Protein AF-A0ABD2ZLP5-F1 (afdb_monomer_lite)

Structure (mmCIF, N/CA/C/O backbone):
data_AF-A0ABD2ZLP5-F1
#
_entry.id   AF-A0ABD2ZLP5-F1
#
loop_
_atom_site.group_PDB
_atom_site.id
_atom_site.type_symbol
_atom_site.label_atom_id
_atom_site.label_alt_id
_atom_site.label_comp_id
_atom_site.label_asym_id
_atom_site.label_entity_id
_atom_site.label_seq_id
_atom_site.pdbx_PDB_ins_code
_atom_site.Cartn_x
_atom_site.Cartn_y
_atom_site.Cartn_z
_atom_site.occupancy
_atom_site.B_iso_or_equiv
_atom_site.auth_seq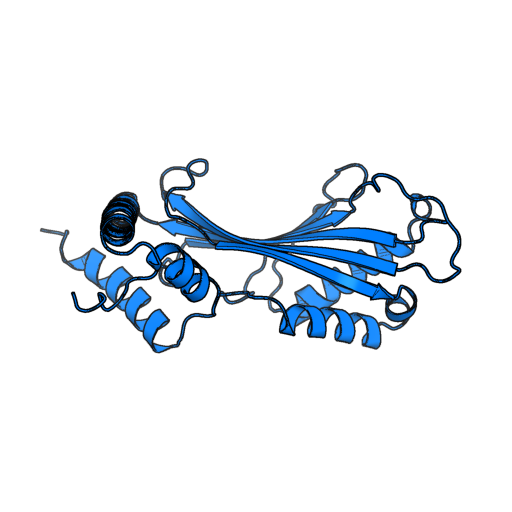_id
_atom_site.auth_comp_id
_atom_site.auth_asym_id
_atom_site.auth_atom_id
_atom_site.pdbx_PDB_model_num
ATOM 1 N N . MET A 1 1 ? -14.269 -16.118 26.433 1.00 38.88 1 MET A N 1
ATOM 2 C CA . MET A 1 1 ? -15.258 -15.155 25.906 1.00 38.88 1 MET A CA 1
ATOM 3 C C . MET A 1 1 ? -15.498 -15.498 24.446 1.00 38.88 1 MET A C 1
ATOM 5 O O . MET A 1 1 ? -14.556 -15.940 23.803 1.00 38.88 1 MET A O 1
ATOM 9 N N . GLU A 1 2 ? -16.726 -15.395 23.936 1.00 40.00 2 GLU A N 1
ATOM 10 C CA . GLU A 1 2 ? -16.943 -15.449 22.482 1.00 40.00 2 GLU A CA 1
ATOM 11 C C . GLU A 1 2 ? -16.385 -14.157 21.875 1.00 40.00 2 GLU A C 1
ATOM 13 O O . GLU A 1 2 ? -16.634 -13.081 22.421 1.00 40.00 2 GLU A O 1
ATOM 18 N N . LYS A 1 3 ? -15.599 -14.266 20.796 1.00 48.22 3 LYS A N 1
ATOM 19 C CA . LYS A 1 3 ? -15.053 -13.096 20.096 1.00 48.22 3 LYS A CA 1
ATOM 20 C C . LYS A 1 3 ? -16.217 -12.194 19.672 1.00 48.22 3 LYS A C 1
ATOM 22 O O . LYS A 1 3 ? -17.172 -12.718 19.089 1.00 48.22 3 LYS A O 1
ATOM 27 N N . PRO A 1 4 ? -16.176 -10.879 19.953 1.00 51.31 4 PRO A N 1
ATOM 28 C CA . PRO A 1 4 ? -17.223 -9.979 19.496 1.00 51.31 4 PRO A CA 1
ATOM 29 C C . PRO A 1 4 ? -17.364 -10.078 17.972 1.00 51.31 4 PRO A C 1
ATOM 31 O O . PRO A 1 4 ? -16.378 -10.294 17.264 1.00 51.31 4 PRO A O 1
ATOM 34 N N . GLU A 1 5 ? -18.592 -9.912 17.463 1.00 53.19 5 GLU A N 1
ATOM 35 C CA . GLU A 1 5 ? -18.901 -10.037 16.025 1.00 53.19 5 GLU A CA 1
ATOM 36 C C . GLU A 1 5 ? -18.006 -9.145 15.146 1.00 53.19 5 GLU A C 1
ATOM 38 O O . GLU A 1 5 ? -17.795 -9.446 13.972 1.00 53.19 5 GLU A O 1
ATOM 43 N N . ILE A 1 6 ? -17.445 -8.071 15.715 1.00 61.34 6 ILE A N 1
ATOM 44 C CA . ILE A 1 6 ? -16.431 -7.224 15.089 1.00 61.34 6 ILE A CA 1
ATOM 45 C C . ILE A 1 6 ? -15.314 -6.982 16.107 1.00 61.34 6 ILE A C 1
ATOM 47 O O . ILE A 1 6 ? -15.425 -6.130 16.982 1.00 61.34 6 ILE A O 1
ATOM 51 N N . TRP A 1 7 ? -14.233 -7.745 15.976 1.00 73.88 7 TRP A N 1
ATOM 52 C CA . TRP A 1 7 ? -13.000 -7.616 16.765 1.00 73.88 7 TRP A CA 1
ATOM 53 C C . TRP A 1 7 ? -11.868 -6.941 15.968 1.00 73.88 7 TRP A C 1
ATOM 55 O O . TRP A 1 7 ? -10.740 -6.816 16.430 1.00 73.88 7 TRP A O 1
ATOM 65 N N . LEU A 1 8 ? -12.162 -6.494 14.743 1.00 83.06 8 LEU A N 1
ATOM 66 C CA . LEU A 1 8 ? -11.203 -5.828 13.872 1.00 83.06 8 LEU A CA 1
ATOM 67 C C . LEU A 1 8 ? -11.587 -4.362 13.659 1.00 83.06 8 LEU A C 1
ATOM 69 O O . LEU A 1 8 ? -12.768 -4.074 13.449 1.00 83.06 8 LEU A O 1
ATOM 73 N N . PRO A 1 9 ? -10.606 -3.441 13.653 1.00 84.00 9 PRO A N 1
ATOM 74 C CA . PRO A 1 9 ? -10.878 -2.022 13.498 1.00 84.00 9 PRO A CA 1
ATOM 75 C C . PRO A 1 9 ? -11.546 -1.724 12.151 1.00 84.00 9 PRO A C 1
ATOM 77 O O . PRO A 1 9 ? -11.282 -2.422 11.156 1.00 84.00 9 PRO A O 1
ATOM 80 N N . PRO A 1 10 ? -12.393 -0.680 12.108 1.00 80.75 10 PRO A N 1
ATOM 81 C CA . PRO A 1 10 ? -13.213 -0.368 10.950 1.00 80.75 10 PRO A CA 1
ATOM 82 C C . PRO A 1 10 ? -12.337 0.069 9.778 1.00 80.75 10 PRO A C 1
ATOM 84 O O . PRO A 1 10 ? -11.780 1.164 9.776 1.00 80.75 10 PRO A O 1
ATOM 87 N N . LEU A 1 11 ? -12.225 -0.776 8.753 1.00 84.31 11 LEU A N 1
ATOM 88 C CA . LEU A 1 11 ? -11.360 -0.501 7.606 1.00 84.31 11 LEU A CA 1
ATOM 89 C C . LEU A 1 11 ? -12.116 0.161 6.449 1.00 84.31 11 LEU A C 1
ATOM 91 O O . LEU A 1 11 ? -11.537 0.958 5.707 1.00 84.31 11 LEU A O 1
ATOM 95 N N . ASN A 1 12 ? -13.388 -0.190 6.246 1.00 75.25 12 ASN A N 1
ATOM 96 C CA . ASN A 1 12 ? -14.168 0.168 5.055 1.00 75.25 12 ASN A CA 1
ATOM 97 C C . ASN A 1 12 ? -15.518 0.831 5.364 1.00 75.25 12 ASN A C 1
ATOM 99 O O . ASN A 1 12 ? -16.226 1.220 4.433 1.00 75.25 12 ASN A O 1
ATOM 103 N N . SER A 1 13 ? -15.905 0.949 6.634 1.00 67.75 13 SER A N 1
ATOM 104 C CA . SER A 1 13 ? -17.194 1.527 7.033 1.00 67.75 13 SER A CA 1
ATOM 105 C C . SER A 1 13 ? -17.235 3.045 7.108 1.00 67.75 13 SER A C 1
ATOM 107 O O . SER A 1 13 ? -18.318 3.615 6.961 1.00 67.75 13 SER A O 1
ATOM 109 N N . HIS A 1 14 ? -16.100 3.708 7.320 1.00 68.31 14 HIS A N 1
ATOM 110 C CA . HIS A 1 14 ? -16.055 5.167 7.348 1.00 68.31 14 HIS A CA 1
ATOM 111 C C . HIS A 1 14 ? -15.996 5.722 5.925 1.00 68.31 14 HIS A C 1
ATOM 113 O O . HIS A 1 14 ? -15.223 5.258 5.088 1.00 68.31 14 HIS A O 1
ATOM 119 N N . GLY A 1 15 ? -16.837 6.721 5.643 1.00 62.56 15 GLY A N 1
ATOM 120 C CA . GLY A 1 15 ? -16.886 7.381 4.335 1.00 62.56 15 GLY A CA 1
ATOM 121 C C . GLY A 1 15 ? -15.697 8.305 4.064 1.00 62.56 15 GLY A C 1
ATOM 122 O O . GLY A 1 15 ? -15.475 8.669 2.913 1.00 62.56 15 GLY A O 1
ATOM 123 N N . ASP A 1 16 ? -14.942 8.666 5.104 1.00 72.44 16 ASP A N 1
ATOM 124 C CA . ASP A 1 16 ? -13.760 9.518 5.008 1.00 72.44 16 ASP A CA 1
ATOM 125 C C . ASP A 1 16 ? -12.489 8.673 5.165 1.00 72.44 16 ASP A C 1
ATOM 127 O O . ASP A 1 16 ? -11.975 8.426 6.260 1.00 72.44 16 ASP A O 1
ATOM 131 N N . TYR A 1 17 ? -12.019 8.160 4.031 1.00 80.81 17 TYR A N 1
ATOM 132 C CA . TYR A 1 17 ? -10.731 7.497 3.918 1.00 80.81 17 TYR A CA 1
ATOM 133 C C . TYR A 1 17 ? -9.987 8.017 2.692 1.00 80.81 17 TYR A C 1
ATOM 135 O O . TYR A 1 17 ? -10.582 8.473 1.715 1.00 80.81 17 TYR A O 1
ATOM 143 N N . SER A 1 18 ? -8.663 7.898 2.715 1.00 83.75 18 SER A N 1
ATOM 144 C CA . SER A 1 18 ? -7.839 8.140 1.533 1.00 83.75 18 SER A CA 1
ATOM 145 C C . SER A 1 18 ? -6.867 6.993 1.321 1.00 83.75 18 SER A C 1
ATOM 147 O O . SER A 1 18 ? -6.287 6.473 2.273 1.00 83.75 18 SER A O 1
ATOM 149 N N . VAL A 1 19 ? -6.704 6.588 0.063 1.00 88.44 19 VAL A N 1
ATOM 150 C CA . VAL A 1 19 ? -5.659 5.653 -0.353 1.00 88.44 19 VAL A CA 1
ATOM 151 C C . VAL A 1 19 ? -4.611 6.451 -1.106 1.00 88.44 19 VAL A C 1
ATOM 153 O O . VAL A 1 19 ? -4.926 7.139 -2.081 1.00 88.44 19 VAL A O 1
ATOM 156 N N . SER A 1 20 ? -3.362 6.377 -0.663 1.00 90.56 20 SER A N 1
ATOM 157 C CA . SER A 1 20 ? -2.249 7.061 -1.306 1.00 90.56 20 SER A CA 1
ATOM 158 C C . SER A 1 20 ? -1.134 6.088 -1.643 1.00 90.56 20 SER A C 1
ATOM 160 O O . SER A 1 20 ? -0.850 5.163 -0.886 1.00 90.56 20 SER A O 1
ATOM 162 N N . VAL A 1 21 ? -0.506 6.299 -2.797 1.00 91.81 21 VAL A N 1
ATOM 163 C CA . VAL A 1 21 ? 0.708 5.583 -3.172 1.00 91.81 21 VAL A CA 1
ATOM 164 C C . VAL A 1 21 ? 1.810 6.590 -3.440 1.00 91.81 21 VAL A C 1
ATOM 166 O O . VAL A 1 21 ? 1.662 7.484 -4.276 1.00 91.81 21 VAL A O 1
ATOM 169 N N . VAL A 1 22 ? 2.916 6.439 -2.720 1.00 91.44 22 VAL A N 1
ATOM 170 C CA . VAL A 1 22 ? 4.119 7.252 -2.877 1.00 91.44 22 VAL A CA 1
ATOM 171 C C . VAL A 1 22 ? 5.230 6.368 -3.415 1.00 91.44 22 VAL A C 1
ATOM 173 O O . VAL A 1 22 ? 5.688 5.464 -2.723 1.00 91.44 22 VAL A O 1
ATOM 176 N N . ALA A 1 23 ? 5.684 6.655 -4.629 1.00 91.69 23 ALA A N 1
ATOM 177 C CA . ALA A 1 23 ? 6.857 6.026 -5.213 1.00 91.69 23 ALA A CA 1
ATOM 178 C C . ALA A 1 23 ? 8.062 6.956 -5.099 1.00 91.69 23 ALA A C 1
ATOM 180 O O . ALA A 1 23 ? 7.971 8.134 -5.447 1.00 91.69 23 ALA A O 1
ATOM 181 N N . SER A 1 24 ? 9.178 6.449 -4.590 1.00 89.62 24 SER A N 1
ATOM 1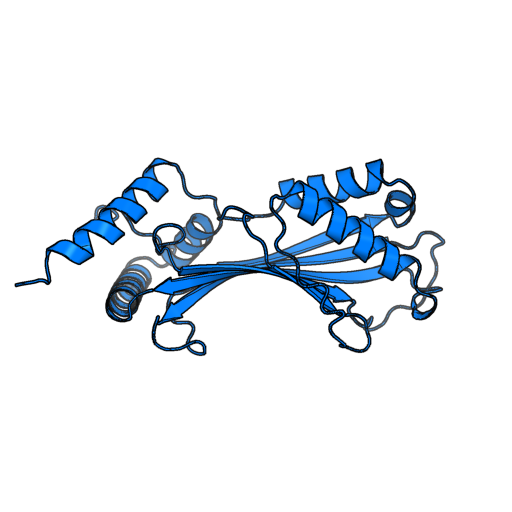82 C CA . SER A 1 24 ? 10.399 7.232 -4.391 1.00 89.62 24 SER A CA 1
ATOM 183 C C . SER A 1 24 ? 11.613 6.440 -4.843 1.00 89.62 24 SER A C 1
ATOM 185 O O . SER A 1 24 ? 11.720 5.253 -4.538 1.00 89.62 24 SER A O 1
ATOM 187 N N . GLN A 1 25 ? 12.545 7.090 -5.532 1.00 85.00 25 GLN A N 1
ATOM 188 C CA . GLN A 1 25 ? 13.870 6.511 -5.708 1.00 85.00 25 GLN A CA 1
ATOM 189 C C . GLN A 1 25 ? 14.669 6.661 -4.406 1.00 85.00 25 GLN A C 1
ATOM 191 O O . GLN A 1 25 ? 14.668 7.734 -3.801 1.00 85.00 25 GLN A O 1
ATOM 196 N N . LEU A 1 26 ? 15.350 5.601 -3.967 1.00 76.88 26 LEU A N 1
ATOM 197 C CA . LEU A 1 26 ? 16.262 5.674 -2.826 1.00 76.88 26 LEU A CA 1
ATOM 198 C C . LEU A 1 26 ? 17.688 5.951 -3.317 1.00 76.88 26 LEU A C 1
ATOM 200 O O . LEU A 1 26 ? 18.110 5.440 -4.353 1.00 76.88 26 LEU A O 1
ATOM 204 N N . LYS A 1 27 ? 18.449 6.755 -2.565 1.00 69.81 27 LYS A N 1
ATOM 205 C CA . LYS A 1 27 ? 19.898 6.863 -2.780 1.00 69.81 27 LYS A CA 1
ATOM 206 C C . LYS A 1 27 ? 20.528 5.551 -2.333 1.00 69.81 27 LYS A C 1
ATOM 208 O O . LYS A 1 27 ? 20.328 5.151 -1.188 1.00 69.81 27 LYS A O 1
ATOM 213 N N . GLU A 1 28 ? 21.271 4.890 -3.218 1.00 64.62 28 GLU A N 1
ATOM 214 C CA . GLU A 1 28 ? 22.024 3.694 -2.845 1.00 64.62 28 GLU A CA 1
ATOM 215 C C . GLU A 1 28 ? 22.925 3.996 -1.640 1.00 64.62 28 GLU A C 1
ATOM 217 O O . GLU A 1 28 ? 23.760 4.906 -1.669 1.00 64.62 28 GLU A O 1
ATOM 222 N N . SER A 1 29 ? 22.802 3.177 -0.596 1.00 51.59 29 SER A N 1
ATOM 223 C CA . SER A 1 29 ? 23.857 3.014 0.386 1.00 51.59 29 SER A CA 1
ATOM 224 C C . SER A 1 29 ? 24.689 1.775 0.028 1.00 51.59 29 SER A C 1
ATOM 226 O O . SER A 1 29 ? 24.419 0.679 0.503 1.00 51.59 29 SER A O 1
ATOM 228 N N . TRP A 1 30 ? 25.722 1.994 -0.789 1.00 46.19 30 TRP A N 1
ATOM 229 C CA . TRP A 1 30 ? 26.984 1.243 -0.800 1.00 46.19 30 TRP A CA 1
ATOM 230 C C . TRP A 1 30 ? 26.938 -0.131 -1.497 1.00 46.19 30 TRP A C 1
ATOM 232 O O . TRP A 1 30 ? 26.803 -1.165 -0.849 1.00 46.19 30 TRP A O 1
ATOM 242 N N . TYR A 1 31 ? 27.198 -0.164 -2.810 1.00 42.31 31 TYR A N 1
ATOM 243 C CA . TYR A 1 31 ? 27.753 -1.350 -3.477 1.00 42.31 31 TYR A CA 1
ATOM 244 C C . TYR A 1 31 ? 28.498 -0.983 -4.775 1.00 42.31 31 TYR A C 1
ATOM 246 O O . TYR A 1 31 ? 28.092 -0.071 -5.484 1.00 42.31 31 TYR A O 1
ATOM 254 N N . ASN A 1 32 ? 29.606 -1.672 -5.079 1.00 47.75 32 ASN A N 1
ATOM 255 C CA . ASN A 1 32 ? 30.477 -1.431 -6.247 1.00 47.75 32 ASN A CA 1
ATOM 256 C C . ASN A 1 32 ? 30.553 -2.716 -7.117 1.00 47.75 32 ASN A C 1
ATOM 258 O O . ASN A 1 32 ? 30.367 -3.813 -6.584 1.00 47.75 32 ASN A O 1
ATOM 262 N N . PRO A 1 33 ? 30.787 -2.628 -8.441 1.00 48.50 33 PRO A N 1
ATOM 263 C CA . PRO A 1 33 ? 30.157 -3.506 -9.422 1.00 48.50 33 PRO A CA 1
ATOM 264 C C . PRO A 1 33 ? 30.976 -4.733 -9.826 1.00 48.50 33 PRO A C 1
ATOM 266 O O . PRO A 1 33 ? 32.203 -4.704 -9.860 1.00 48.50 33 PRO A O 1
ATOM 269 N N . SER A 1 34 ? 30.269 -5.788 -10.244 1.00 42.06 34 SER A N 1
ATOM 270 C CA . SER A 1 34 ? 30.714 -6.703 -11.308 1.00 42.06 34 SER A CA 1
ATOM 271 C C . SER A 1 34 ? 29.589 -7.661 -11.732 1.00 42.06 34 SER A C 1
ATOM 273 O O . SER A 1 34 ? 29.668 -8.840 -11.435 1.00 42.06 34 SER A O 1
ATOM 275 N N . ILE A 1 35 ? 28.539 -7.184 -12.417 1.00 48.00 35 ILE A N 1
ATOM 276 C CA . ILE A 1 35 ? 27.603 -8.019 -13.207 1.00 48.00 35 ILE A CA 1
ATOM 277 C C . ILE A 1 35 ? 26.969 -7.133 -14.301 1.00 48.00 35 ILE A C 1
ATOM 279 O O . ILE A 1 35 ? 26.651 -5.979 -14.046 1.00 48.00 35 ILE A O 1
ATOM 283 N N . CYS A 1 36 ? 26.811 -7.668 -15.518 1.00 51.88 36 CYS A N 1
ATOM 284 C CA . CYS A 1 36 ? 26.275 -6.974 -16.702 1.00 51.88 36 CYS A CA 1
ATOM 285 C C . CYS A 1 36 ? 24.751 -6.750 -16.705 1.00 51.88 36 CYS A C 1
ATOM 287 O O . CYS A 1 36 ? 24.256 -6.098 -17.620 1.00 51.88 36 CYS A O 1
ATOM 289 N N . ASP A 1 37 ? 24.021 -7.246 -15.707 1.00 65.75 37 ASP A N 1
ATOM 290 C CA . ASP A 1 37 ? 22.562 -7.176 -15.664 1.00 65.75 37 ASP A CA 1
ATOM 291 C C . ASP A 1 37 ? 22.101 -6.349 -14.460 1.00 65.75 37 ASP A C 1
ATOM 293 O O . ASP A 1 37 ? 22.062 -6.838 -13.327 1.00 65.75 37 ASP A O 1
ATOM 297 N N . SER A 1 38 ? 21.747 -5.083 -14.699 1.00 77.00 38 SER A N 1
ATOM 298 C CA . SER A 1 38 ? 21.134 -4.240 -13.672 1.00 77.00 38 SER A CA 1
ATOM 299 C C . SER A 1 38 ? 19.802 -4.851 -13.215 1.00 77.00 38 SER A C 1
ATOM 301 O O . SER A 1 38 ? 19.052 -5.427 -14.008 1.00 77.00 38 SER A O 1
ATOM 303 N N . LYS A 1 39 ? 19.468 -4.706 -11.937 1.00 89.31 39 LYS A N 1
ATOM 304 C CA . LYS A 1 39 ? 18.201 -5.135 -11.336 1.00 89.31 39 LYS A CA 1
ATOM 305 C C . LYS A 1 39 ? 17.503 -3.950 -10.692 1.00 89.31 39 LYS A C 1
ATOM 307 O O . LYS A 1 39 ? 18.147 -2.979 -10.312 1.00 89.31 39 LYS A O 1
ATOM 312 N N . ILE A 1 40 ? 16.189 -4.035 -10.545 1.00 90.00 40 ILE A N 1
ATOM 313 C CA . ILE A 1 40 ? 15.395 -3.091 -9.760 1.00 90.00 40 ILE A CA 1
ATOM 314 C C . ILE A 1 40 ? 14.981 -3.791 -8.474 1.00 90.00 40 ILE A C 1
ATOM 316 O O . ILE A 1 40 ? 14.310 -4.824 -8.526 1.00 90.00 40 ILE A O 1
ATOM 320 N N . LEU A 1 41 ? 15.378 -3.232 -7.334 1.00 92.44 41 LEU A N 1
ATOM 321 C CA . LEU A 1 41 ? 14.882 -3.641 -6.025 1.00 92.44 41 LEU A CA 1
ATOM 322 C C . LEU A 1 41 ? 13.691 -2.749 -5.679 1.00 92.44 41 LEU A C 1
ATOM 324 O O . LEU A 1 41 ? 13.852 -1.547 -5.510 1.00 92.44 41 LEU A O 1
ATOM 328 N N . ILE A 1 42 ? 12.503 -3.332 -5.581 1.00 94.06 42 ILE A N 1
ATOM 329 C CA . ILE A 1 42 ? 11.287 -2.637 -5.170 1.00 94.06 42 ILE A CA 1
ATOM 330 C C . ILE A 1 42 ? 10.982 -3.017 -3.726 1.00 94.06 42 ILE A C 1
ATOM 332 O O . ILE A 1 42 ? 10.573 -4.144 -3.450 1.00 94.06 42 ILE A O 1
ATOM 336 N N . GLU A 1 43 ? 11.168 -2.074 -2.817 1.00 94.12 43 GLU A N 1
ATOM 337 C CA . GLU A 1 43 ? 10.735 -2.159 -1.427 1.00 94.12 43 GLU A CA 1
ATOM 338 C C . GLU A 1 43 ? 9.321 -1.591 -1.329 1.00 94.12 43 GLU A C 1
ATOM 340 O O . GLU A 1 43 ? 9.069 -0.455 -1.720 1.00 94.12 43 GLU A O 1
ATOM 345 N N . VAL A 1 44 ? 8.376 -2.392 -0.853 1.00 95.31 44 VAL A N 1
ATOM 346 C CA . VAL A 1 44 ? 6.967 -2.031 -0.726 1.00 95.31 44 VAL A CA 1
ATOM 347 C C . VAL A 1 44 ? 6.588 -2.039 0.744 1.00 95.31 44 VAL A C 1
ATOM 349 O O . VAL A 1 44 ? 6.683 -3.080 1.389 1.00 95.31 44 VAL A O 1
ATOM 352 N N . ASN A 1 45 ? 6.090 -0.912 1.239 1.00 95.25 45 ASN A N 1
ATOM 353 C CA . ASN A 1 45 ? 5.417 -0.821 2.528 1.00 95.25 45 ASN A CA 1
ATOM 354 C C . ASN A 1 45 ? 3.909 -0.699 2.292 1.00 95.25 45 ASN A C 1
ATOM 356 O O . ASN A 1 45 ? 3.464 0.244 1.634 1.00 95.25 45 ASN A O 1
ATOM 360 N N . VAL A 1 46 ? 3.124 -1.631 2.829 1.00 94.75 46 VAL A N 1
ATOM 361 C CA . VAL A 1 46 ? 1.661 -1.516 2.883 1.00 94.75 46 VAL A CA 1
ATOM 362 C C . VAL A 1 46 ? 1.261 -1.139 4.298 1.00 94.75 46 VAL A C 1
ATOM 364 O O . VAL A 1 46 ? 1.590 -1.859 5.241 1.00 94.75 46 VAL A O 1
ATOM 367 N N . SER A 1 47 ? 0.536 -0.033 4.452 1.00 93.19 47 SER A N 1
ATOM 368 C CA . SER A 1 47 ? 0.108 0.444 5.764 1.00 93.19 47 SER A CA 1
ATOM 369 C C . SER A 1 47 ? -1.351 0.878 5.829 1.00 93.19 47 SER A C 1
ATOM 371 O O . SER A 1 47 ? -1.939 1.377 4.867 1.00 93.19 47 SER A O 1
ATOM 373 N N . VAL A 1 48 ? -1.939 0.688 7.007 1.00 92.25 48 VAL A N 1
ATOM 374 C CA . VAL A 1 48 ? -3.247 1.224 7.386 1.00 92.25 48 VAL A CA 1
ATOM 375 C C . VAL A 1 48 ? -3.052 2.017 8.663 1.00 92.25 48 VAL A C 1
ATOM 377 O O . VAL A 1 48 ? -2.579 1.462 9.650 1.00 92.25 48 VAL A O 1
ATOM 380 N N . ALA A 1 49 ? -3.431 3.290 8.650 1.00 90.31 49 ALA A N 1
ATOM 381 C CA . ALA A 1 49 ? -3.357 4.162 9.814 1.00 90.31 49 ALA A CA 1
ATOM 382 C C . ALA A 1 49 ? -4.735 4.746 10.143 1.00 90.31 49 ALA A C 1
ATOM 384 O O . ALA A 1 49 ? -5.486 5.143 9.247 1.00 90.31 49 ALA A O 1
ATOM 385 N N . TYR A 1 50 ? -5.038 4.813 11.439 1.00 88.81 50 TYR A N 1
ATOM 386 C CA . TYR A 1 50 ? -6.300 5.317 11.970 1.00 88.81 50 TYR A CA 1
ATOM 387 C C . TYR A 1 50 ? -6.078 6.639 12.695 1.00 88.81 50 TYR A C 1
ATOM 389 O O . TYR A 1 50 ? -5.279 6.715 13.635 1.00 88.81 50 TYR A O 1
ATOM 397 N N . TYR A 1 51 ? -6.814 7.658 12.267 1.00 87.25 51 TYR A N 1
ATOM 398 C CA . TYR A 1 51 ? -6.728 9.016 12.792 1.00 87.25 51 TYR A CA 1
ATOM 399 C C . TYR A 1 51 ? -8.069 9.470 13.351 1.00 87.25 51 TYR A C 1
ATOM 401 O O . TYR A 1 51 ? -9.131 9.088 12.854 1.00 87.25 51 TYR A O 1
ATOM 409 N N . SER A 1 52 ? -8.008 10.353 14.345 1.00 85.50 52 SER A N 1
ATOM 410 C CA . SER A 1 52 ? -9.186 11.086 14.801 1.00 85.50 52 SER A CA 1
ATOM 411 C C . SER A 1 52 ? -9.733 11.966 13.673 1.00 85.50 52 SER A C 1
ATOM 413 O O . SER A 1 52 ? -8.982 12.584 12.915 1.00 85.50 52 SER A O 1
ATOM 415 N N . GLU A 1 53 ? -11.053 12.101 13.589 1.00 83.62 53 GLU A N 1
ATOM 416 C CA . GLU A 1 53 ? -11.698 13.124 12.749 1.00 83.62 53 GLU A CA 1
ATOM 417 C C . GLU A 1 53 ? -11.276 14.559 13.124 1.00 83.62 53 GLU A C 1
ATOM 419 O O . GLU A 1 53 ? -11.424 15.478 12.322 1.00 83.62 53 GLU A O 1
ATOM 424 N N . LYS A 1 54 ? -10.743 14.770 14.337 1.00 82.31 54 LYS A N 1
ATOM 425 C CA . LYS A 1 54 ? -10.321 16.087 14.839 1.00 82.31 54 LYS A CA 1
ATOM 426 C C . LYS A 1 54 ? -8.816 16.360 14.726 1.00 82.31 54 LYS A C 1
ATOM 428 O O . LYS A 1 54 ? -8.413 17.494 14.977 1.00 82.31 54 LYS A O 1
ATOM 433 N N . SER A 1 55 ? -7.990 15.358 14.405 1.00 78.19 55 SER A N 1
ATOM 434 C CA . SER A 1 55 ? -6.520 15.475 14.398 1.00 78.19 55 SER A CA 1
ATOM 435 C C . SER A 1 55 ? -5.875 14.579 13.339 1.00 78.19 55 SER A C 1
ATOM 437 O O . SER A 1 55 ? -6.213 13.405 13.219 1.00 78.19 55 SER A O 1
ATOM 439 N N . ASP A 1 56 ? -4.909 15.133 12.602 1.00 68.81 56 ASP A N 1
ATOM 440 C CA . ASP A 1 56 ? -4.165 14.468 11.516 1.00 68.81 56 ASP A CA 1
ATOM 441 C C . ASP A 1 56 ? -2.826 13.883 11.983 1.00 68.81 56 ASP A C 1
ATOM 443 O O . ASP A 1 56 ? -2.131 13.219 11.215 1.00 68.81 56 ASP A O 1
ATOM 447 N N . THR A 1 57 ? -2.421 14.174 13.218 1.00 72.25 57 THR A N 1
ATOM 448 C CA . THR A 1 57 ? -1.079 13.853 13.719 1.00 72.25 57 THR A CA 1
ATOM 449 C C . THR A 1 57 ? -1.063 12.654 14.650 1.00 72.25 57 THR A C 1
ATOM 451 O O . THR A 1 57 ? -0.031 11.999 14.775 1.00 72.25 57 THR A O 1
ATOM 454 N N . ASP A 1 58 ? -2.200 12.337 15.263 1.00 69.81 58 ASP A N 1
ATOM 455 C CA . ASP A 1 58 ? -2.278 11.305 16.288 1.00 69.81 58 ASP A CA 1
ATOM 456 C C . ASP A 1 58 ? -2.794 10.010 15.657 1.00 69.81 58 ASP A C 1
ATOM 458 O O . ASP A 1 58 ? -3.990 9.855 15.397 1.00 69.81 58 ASP A O 1
ATOM 462 N N . ILE A 1 59 ? -1.871 9.083 15.378 1.00 72.12 59 ILE A N 1
ATOM 463 C CA . ILE A 1 59 ? -2.221 7.686 15.098 1.00 72.12 59 ILE A CA 1
ATOM 464 C C . ILE A 1 59 ? -2.720 7.096 16.411 1.00 72.12 59 ILE A C 1
ATOM 466 O O . ILE A 1 59 ? -2.026 7.183 17.424 1.00 72.12 59 ILE A O 1
ATOM 470 N N . THR A 1 60 ? -3.917 6.517 16.404 1.00 81.38 60 THR A N 1
ATOM 471 C CA . THR A 1 60 ? -4.580 6.153 17.664 1.00 81.38 60 THR A CA 1
ATOM 472 C C . THR A 1 60 ? -4.909 4.677 17.806 1.00 81.38 60 THR A C 1
ATOM 474 O O . THR A 1 60 ? -4.659 4.138 18.876 1.00 81.38 60 THR A O 1
ATOM 477 N N . ILE A 1 61 ? -5.420 4.019 16.764 1.00 84.94 61 ILE A N 1
ATOM 478 C CA . ILE A 1 61 ? -5.647 2.566 16.763 1.00 84.94 61 ILE A CA 1
ATOM 479 C C . ILE A 1 61 ? -4.433 1.884 16.136 1.00 84.94 61 ILE A C 1
ATOM 481 O O . ILE A 1 61 ? -3.876 2.387 15.152 1.00 84.94 61 ILE A O 1
ATOM 485 N N . LYS A 1 62 ? -4.035 0.730 16.683 1.00 85.56 62 LYS A N 1
ATOM 486 C CA . LYS A 1 62 ? -2.953 -0.079 16.119 1.00 85.56 62 LYS A CA 1
ATOM 487 C C . LYS A 1 62 ? -3.256 -0.425 14.658 1.00 85.56 62 LYS A C 1
ATOM 489 O O . LYS A 1 62 ? -4.269 -1.027 14.326 1.00 85.56 62 LYS A O 1
ATOM 494 N N . GLY A 1 63 ? -2.389 0.049 13.773 1.00 86.56 63 GLY A N 1
ATOM 495 C CA . GLY A 1 63 ? -2.536 -0.091 12.332 1.00 86.56 63 GLY A CA 1
ATOM 496 C C . GLY A 1 63 ? -1.844 -1.327 11.767 1.00 86.56 63 GLY A C 1
ATOM 497 O O . GLY A 1 63 ? -1.179 -2.076 12.478 1.00 86.56 63 GLY A O 1
ATOM 498 N N . LEU A 1 64 ? -1.941 -1.484 10.448 1.00 90.31 64 LEU A N 1
ATOM 499 C CA . LEU A 1 64 ? -1.101 -2.416 9.698 1.00 90.31 64 LEU A CA 1
ATOM 500 C C . LEU A 1 64 ? 0.155 -1.683 9.218 1.00 90.31 64 LEU A C 1
ATOM 502 O O . LEU A 1 64 ? 0.051 -0.565 8.715 1.00 90.31 64 LEU A O 1
ATOM 506 N N . SER A 1 65 ? 1.314 -2.333 9.290 1.00 91.31 65 SER A N 1
ATOM 507 C CA . SER A 1 65 ? 2.507 -1.953 8.528 1.00 91.31 65 SER A CA 1
ATOM 508 C C . SER A 1 65 ? 3.269 -3.214 8.147 1.00 91.31 65 SER A C 1
ATOM 510 O O . SER A 1 65 ? 3.754 -3.928 9.022 1.00 91.31 65 SER A O 1
ATOM 512 N N . VAL A 1 66 ? 3.350 -3.507 6.850 1.00 91.19 66 VAL A N 1
ATOM 513 C CA . VAL A 1 66 ? 4.015 -4.707 6.329 1.00 91.19 66 VAL A CA 1
ATOM 514 C C . VAL A 1 66 ? 4.955 -4.327 5.202 1.00 91.19 66 VAL A C 1
ATOM 516 O O . VAL A 1 66 ? 4.533 -3.746 4.202 1.00 91.19 66 VAL A O 1
ATOM 519 N N . ASP A 1 67 ? 6.212 -4.737 5.346 1.00 92.75 67 ASP A N 1
ATOM 520 C CA . ASP A 1 67 ? 7.244 -4.550 4.336 1.00 92.75 67 ASP A CA 1
ATOM 521 C C . ASP A 1 67 ? 7.460 -5.823 3.508 1.00 92.75 67 ASP A C 1
ATOM 523 O O . ASP A 1 67 ? 7.458 -6.960 4.009 1.00 92.75 67 ASP A O 1
ATOM 527 N N . ARG A 1 68 ? 7.644 -5.636 2.203 1.00 94.50 68 ARG A N 1
ATOM 528 C CA . ARG A 1 68 ? 7.984 -6.684 1.238 1.00 94.50 68 ARG A CA 1
ATOM 529 C C . ARG A 1 68 ? 8.971 -6.144 0.220 1.00 94.50 68 ARG A C 1
ATOM 531 O O . ARG A 1 68 ? 8.838 -5.015 -0.228 1.00 94.50 68 ARG A O 1
ATOM 538 N N . SER A 1 69 ? 9.909 -6.980 -0.201 1.00 93.94 69 SER A N 1
ATOM 539 C CA . SER A 1 69 ? 10.899 -6.608 -1.209 1.00 93.94 69 SER A CA 1
ATOM 540 C C . SER A 1 69 ? 10.799 -7.531 -2.413 1.00 93.94 69 SER A C 1
ATOM 542 O O . SER A 1 69 ? 10.648 -8.746 -2.271 1.00 93.94 69 SER A O 1
ATOM 544 N N . PHE A 1 70 ? 10.906 -6.952 -3.603 1.00 94.38 70 PHE A N 1
ATOM 545 C CA . PHE A 1 70 ? 10.844 -7.659 -4.874 1.00 94.38 70 PHE A CA 1
ATOM 546 C C . PHE A 1 70 ? 12.034 -7.271 -5.731 1.00 94.38 70 PHE A C 1
ATOM 548 O O . PHE A 1 70 ? 12.427 -6.109 -5.774 1.00 94.38 70 PHE A O 1
ATOM 555 N N . LEU A 1 71 ? 12.593 -8.246 -6.434 1.00 92.75 71 LEU A N 1
ATOM 556 C CA . LEU A 1 71 ? 13.707 -8.029 -7.340 1.00 92.75 71 LEU A CA 1
ATOM 557 C C . LEU A 1 71 ? 13.241 -8.321 -8.763 1.00 92.75 71 LEU A C 1
ATOM 559 O O . LEU A 1 71 ? 12.727 -9.406 -9.031 1.00 92.75 71 LEU A O 1
ATOM 563 N N . ILE A 1 72 ? 13.409 -7.352 -9.658 1.00 92.00 72 ILE A N 1
ATOM 564 C CA . ILE A 1 72 ? 13.013 -7.454 -11.065 1.00 92.00 72 ILE A CA 1
ATOM 565 C C . ILE A 1 72 ? 14.250 -7.232 -11.929 1.00 92.00 72 ILE A C 1
ATOM 567 O O . ILE A 1 72 ? 14.969 -6.251 -11.742 1.00 92.00 72 ILE A O 1
ATOM 571 N N . ASP A 1 73 ? 14.499 -8.120 -12.889 1.00 90.75 73 ASP A N 1
ATOM 572 C CA . ASP A 1 73 ? 15.594 -7.931 -13.841 1.00 90.75 73 ASP A CA 1
ATOM 573 C C . ASP A 1 73 ? 15.300 -6.726 -14.750 1.00 90.75 73 ASP A C 1
ATOM 575 O O . ASP A 1 73 ? 14.194 -6.576 -15.275 1.00 90.75 73 ASP A O 1
ATOM 579 N N . SER A 1 74 ? 16.278 -5.838 -14.951 1.00 86.06 74 SER A N 1
ATOM 580 C CA . SER A 1 74 ? 16.048 -4.571 -15.667 1.00 86.06 74 SER A CA 1
ATOM 581 C C . SER A 1 74 ? 15.616 -4.749 -17.126 1.00 86.06 74 SER A C 1
ATOM 583 O O . SER A 1 74 ? 14.911 -3.886 -17.656 1.00 86.06 74 SER A O 1
ATOM 585 N N . CYS A 1 75 ? 15.974 -5.869 -17.761 1.00 87.44 75 CYS A N 1
ATOM 586 C CA . CYS A 1 75 ? 15.563 -6.218 -19.123 1.00 87.44 75 CYS A CA 1
ATOM 587 C C . CYS A 1 75 ? 14.045 -6.447 -19.243 1.00 87.44 75 CYS A C 1
ATOM 589 O O . CYS A 1 75 ? 13.446 -6.183 -20.287 1.00 87.44 75 CYS A O 1
ATOM 591 N N . VAL A 1 76 ? 13.373 -6.842 -18.153 1.00 90.25 76 VAL A N 1
ATOM 592 C CA . VAL A 1 76 ? 11.906 -6.971 -18.100 1.00 90.25 76 VAL A CA 1
ATOM 593 C C . VAL A 1 76 ? 11.229 -5.615 -18.341 1.00 90.25 76 VAL A C 1
ATOM 595 O O . VAL A 1 76 ? 10.111 -5.561 -18.862 1.00 90.25 76 VAL A O 1
ATOM 598 N N . LEU A 1 77 ? 11.915 -4.506 -18.031 1.00 88.62 77 LEU A N 1
ATOM 599 C CA . LEU A 1 77 ? 11.417 -3.144 -18.238 1.00 88.62 77 LEU A CA 1
ATOM 600 C C . LEU A 1 77 ? 11.476 -2.660 -19.698 1.00 88.62 77 LEU A C 1
ATOM 602 O O . LEU A 1 77 ? 10.861 -1.640 -20.028 1.00 88.62 77 LEU A O 1
ATOM 606 N N . ASP A 1 78 ? 12.153 -3.380 -20.600 1.00 87.94 78 ASP A N 1
ATOM 607 C CA . ASP A 1 78 ? 12.205 -3.013 -22.023 1.00 87.94 78 ASP A CA 1
ATOM 608 C C . ASP A 1 78 ? 10.874 -3.263 -22.730 1.00 87.94 78 ASP A C 1
ATOM 610 O O . ASP A 1 78 ? 10.439 -2.465 -23.568 1.00 87.94 78 ASP A O 1
ATOM 614 N N . SER A 1 79 ? 10.180 -4.329 -22.334 1.00 91.94 79 SER A N 1
ATOM 615 C CA . SER A 1 79 ? 8.858 -4.674 -22.841 1.00 91.94 79 SER A CA 1
ATOM 616 C C . SER A 1 79 ? 7.763 -4.064 -21.971 1.00 91.94 79 SER A C 1
ATOM 618 O O . SER A 1 79 ? 7.641 -4.327 -20.773 1.00 91.94 79 SER A O 1
ATOM 620 N N . LYS A 1 80 ? 6.873 -3.291 -22.599 1.00 89.81 80 LYS A N 1
ATOM 621 C CA . LYS A 1 80 ? 5.676 -2.748 -21.936 1.00 89.81 80 LYS A CA 1
ATOM 622 C C . LYS A 1 80 ? 4.769 -3.846 -21.371 1.00 89.81 80 LYS A C 1
ATOM 624 O O . LYS A 1 80 ? 4.071 -3.591 -20.397 1.00 89.81 80 LYS A O 1
ATOM 629 N N . GLN A 1 81 ? 4.736 -5.022 -21.995 1.00 92.69 81 GLN A N 1
ATOM 630 C CA . GLN A 1 81 ? 3.909 -6.131 -21.528 1.00 92.69 81 GLN A CA 1
ATOM 631 C C . GLN A 1 81 ? 4.576 -6.842 -20.348 1.00 92.69 81 GLN A C 1
ATOM 633 O O . GLN A 1 81 ? 3.977 -6.931 -19.282 1.00 92.69 81 GLN A O 1
ATOM 638 N N . SER A 1 82 ? 5.843 -7.232 -20.498 1.00 92.50 82 SER A N 1
ATOM 639 C CA . SER A 1 82 ? 6.585 -7.966 -19.465 1.00 92.50 82 SER A CA 1
ATOM 640 C C . SER A 1 82 ? 6.744 -7.146 -18.181 1.00 92.50 82 SER A C 1
ATOM 642 O O . SER A 1 82 ? 6.555 -7.662 -17.085 1.00 92.50 82 SER A O 1
ATOM 644 N N . SER A 1 83 ? 6.985 -5.836 -18.300 1.00 92.50 83 SER A N 1
ATOM 645 C CA . SER A 1 83 ? 7.030 -4.923 -17.148 1.00 92.50 83 SER A CA 1
ATOM 646 C C . SER A 1 83 ? 5.701 -4.791 -16.410 1.00 92.50 83 SER A C 1
ATOM 648 O O . SER A 1 83 ? 5.697 -4.590 -15.198 1.00 92.50 83 SER A O 1
ATOM 650 N N . ARG A 1 84 ? 4.566 -4.886 -17.108 1.00 93.56 84 ARG A N 1
ATOM 651 C CA . ARG A 1 84 ? 3.246 -4.876 -16.464 1.00 93.56 84 ARG A CA 1
ATOM 652 C C . ARG A 1 84 ? 2.969 -6.195 -15.770 1.00 93.56 84 ARG A C 1
ATOM 654 O O . ARG A 1 84 ? 2.467 -6.173 -14.658 1.00 93.56 84 ARG A O 1
ATOM 661 N N . GLU A 1 85 ? 3.302 -7.309 -16.411 1.00 94.31 85 GLU A N 1
ATOM 662 C CA . GLU A 1 85 ? 3.121 -8.650 -15.851 1.00 94.31 85 GLU A CA 1
ATOM 663 C C . GLU A 1 85 ? 3.941 -8.831 -14.573 1.00 94.31 85 GLU A C 1
ATOM 665 O O . GLU A 1 85 ? 3.379 -9.220 -13.557 1.00 94.31 85 GLU A O 1
ATOM 670 N N . ALA A 1 86 ? 5.219 -8.441 -14.576 1.00 94.25 86 ALA A N 1
ATOM 671 C CA . ALA A 1 86 ? 6.075 -8.538 -13.392 1.00 94.25 86 ALA A CA 1
ATOM 672 C C . ALA A 1 86 ? 5.558 -7.692 -12.215 1.00 94.25 86 ALA A C 1
ATOM 674 O O . ALA A 1 86 ? 5.523 -8.153 -11.074 1.00 94.25 86 ALA A O 1
ATOM 675 N N . ILE A 1 87 ? 5.109 -6.460 -12.482 1.00 94.81 87 ILE A N 1
ATOM 676 C CA . ILE A 1 87 ? 4.532 -5.599 -11.443 1.00 94.81 87 ILE A CA 1
ATOM 677 C C . ILE A 1 87 ? 3.160 -6.124 -10.991 1.00 94.81 87 ILE A C 1
ATOM 679 O O . ILE A 1 87 ? 2.871 -6.105 -9.800 1.00 94.81 87 ILE A O 1
ATOM 683 N N . ALA A 1 88 ? 2.318 -6.637 -11.888 1.00 93.69 88 ALA A N 1
ATOM 684 C CA . ALA A 1 88 ? 1.041 -7.245 -11.510 1.00 93.69 88 ALA A CA 1
ATOM 685 C C . ALA A 1 88 ? 1.234 -8.509 -10.653 1.00 93.69 88 ALA A C 1
ATOM 687 O O . ALA A 1 88 ? 0.530 -8.692 -9.661 1.00 93.69 88 ALA A O 1
ATOM 688 N N . GLU A 1 89 ? 2.219 -9.347 -10.982 1.00 94.06 89 GLU A N 1
ATOM 689 C CA . GLU A 1 89 ? 2.588 -10.518 -10.182 1.00 94.06 89 GLU A CA 1
ATOM 690 C C . GLU A 1 89 ? 3.073 -10.111 -8.784 1.00 94.06 89 GLU A C 1
ATOM 692 O O . GLU A 1 89 ? 2.688 -10.738 -7.796 1.00 94.06 89 GLU A O 1
ATOM 697 N N . MET A 1 90 ? 3.861 -9.033 -8.682 1.00 94.00 90 MET A N 1
ATOM 698 C CA . MET A 1 90 ? 4.231 -8.434 -7.397 1.00 94.00 90 MET A CA 1
ATOM 699 C C . MET A 1 90 ? 2.983 -8.079 -6.578 1.00 94.00 90 MET A C 1
ATOM 701 O O . MET A 1 90 ? 2.892 -8.487 -5.424 1.00 94.00 90 MET A O 1
ATOM 705 N N . PHE A 1 91 ? 1.999 -7.389 -7.169 1.00 90.44 91 PHE A N 1
ATOM 706 C CA . PHE A 1 91 ? 0.738 -7.068 -6.483 1.00 90.44 91 PHE A CA 1
ATOM 707 C C . PHE A 1 91 ? -0.031 -8.310 -6.026 1.00 90.44 91 PHE A C 1
ATOM 709 O O . PHE A 1 91 ? -0.589 -8.296 -4.933 1.00 90.44 91 PHE A O 1
ATOM 716 N N . GLY A 1 92 ? -0.012 -9.397 -6.802 1.00 89.06 92 GLY A N 1
ATOM 717 C CA . GLY A 1 92 ? -0.616 -10.676 -6.409 1.00 89.06 92 GLY A CA 1
ATOM 718 C C . GLY A 1 92 ? 0.029 -11.332 -5.180 1.00 89.06 92 GLY A C 1
ATOM 719 O O . GLY A 1 92 ? -0.565 -12.231 -4.592 1.00 89.06 92 GLY A O 1
ATOM 720 N N . LYS A 1 93 ? 1.225 -10.885 -4.780 1.00 90.88 93 LYS A N 1
ATOM 721 C CA . LYS A 1 93 ? 1.972 -11.367 -3.606 1.00 90.88 93 LYS A CA 1
ATOM 722 C C . LYS A 1 93 ? 1.949 -10.382 -2.428 1.00 90.88 93 LYS A C 1
ATOM 724 O O . LYS A 1 93 ? 2.549 -10.668 -1.391 1.00 90.88 93 LYS A O 1
ATOM 729 N N . LEU A 1 94 ? 1.311 -9.219 -2.577 1.00 89.62 94 LEU A N 1
ATOM 730 C CA . LEU A 1 94 ? 1.196 -8.218 -1.517 1.00 89.62 94 LEU A CA 1
ATOM 731 C C . LEU A 1 94 ? -0.004 -8.505 -0.606 1.00 89.62 94 LEU A C 1
ATOM 733 O O . LEU A 1 94 ? -1.087 -8.853 -1.068 1.00 89.62 94 LEU A O 1
ATOM 737 N N . TYR A 1 95 ? 0.179 -8.267 0.693 1.00 84.88 95 TYR A N 1
ATOM 738 C CA . TYR A 1 95 ? -0.903 -8.265 1.678 1.00 84.88 95 TYR A CA 1
ATOM 739 C C . TYR A 1 95 ? -1.553 -6.878 1.703 1.00 84.88 95 TYR A C 1
ATOM 741 O O . TYR A 1 95 ? -1.098 -5.991 2.420 1.00 84.88 95 TYR A O 1
ATOM 749 N N . ILE A 1 96 ? -2.574 -6.667 0.866 1.00 89.81 96 ILE A N 1
ATOM 750 C CA . ILE A 1 96 ? -3.323 -5.402 0.802 1.00 89.81 96 ILE A CA 1
ATOM 751 C C . ILE A 1 96 ? -4.752 -5.654 1.300 1.00 89.81 96 ILE A C 1
ATOM 753 O O . ILE A 1 96 ? -5.550 -6.234 0.564 1.00 89.81 96 ILE A O 1
ATOM 757 N N . PRO A 1 97 ? -5.110 -5.230 2.528 1.00 89.31 97 PRO A N 1
ATOM 758 C CA . PRO A 1 97 ? -6.400 -5.575 3.129 1.00 89.31 97 PRO A CA 1
ATOM 759 C C . PRO A 1 97 ? -7.569 -4.699 2.644 1.00 89.31 97 PRO A C 1
ATOM 761 O O . PRO A 1 97 ? -8.703 -4.860 3.098 1.00 89.31 97 PRO A O 1
ATOM 764 N N . PHE A 1 98 ? -7.316 -3.754 1.738 1.00 87.94 98 PHE A N 1
ATOM 765 C CA . PHE A 1 98 ? -8.293 -2.790 1.240 1.00 87.94 98 PHE A CA 1
ATOM 766 C C . PHE A 1 98 ? -8.274 -2.689 -0.284 1.00 87.94 98 PHE A C 1
ATOM 768 O O . PHE A 1 98 ? -7.280 -2.982 -0.946 1.00 87.94 98 PHE A O 1
ATOM 775 N N . GLU A 1 99 ? -9.382 -2.216 -0.849 1.00 85.44 99 GLU A N 1
ATOM 776 C CA . GLU A 1 99 ? -9.457 -1.936 -2.277 1.00 85.44 99 GLU A CA 1
ATOM 777 C C . GLU A 1 99 ? -8.550 -0.764 -2.666 1.00 85.44 99 GLU A C 1
ATOM 779 O O . GLU A 1 99 ? -8.585 0.310 -2.064 1.00 85.44 99 GLU A O 1
ATOM 784 N N . LEU A 1 100 ? -7.778 -0.949 -3.735 1.00 85.31 100 LEU A N 1
ATOM 785 C CA . LEU A 1 100 ? -7.004 0.112 -4.377 1.00 85.31 100 LEU A CA 1
ATOM 786 C C . LEU A 1 100 ? -7.886 0.880 -5.370 1.00 85.31 100 LEU A C 1
ATOM 788 O O . LEU A 1 100 ? -7.689 0.816 -6.586 1.00 85.31 100 LEU A O 1
ATOM 792 N N . ASN A 1 101 ? -8.882 1.582 -4.833 1.00 77.19 101 ASN A N 1
ATOM 793 C CA . ASN A 1 101 ? -9.761 2.484 -5.570 1.00 77.19 101 ASN A CA 1
ATOM 794 C C . ASN A 1 101 ? -9.401 3.951 -5.269 1.00 77.19 101 ASN A C 1
ATOM 796 O O . ASN A 1 101 ? -8.860 4.267 -4.211 1.00 77.19 101 ASN A O 1
ATOM 800 N N . CYS A 1 102 ? -9.651 4.846 -6.230 1.00 74.06 102 CYS A N 1
ATOM 801 C CA . CYS A 1 102 ? -9.436 6.292 -6.083 1.00 74.06 102 CYS A CA 1
ATOM 802 C C . CYS A 1 102 ? -8.044 6.685 -5.536 1.00 74.06 102 CYS A C 1
ATOM 804 O O . CYS A 1 102 ? -7.915 7.603 -4.726 1.00 74.06 102 CYS A O 1
ATOM 806 N N . VAL A 1 103 ? -6.994 5.992 -5.984 1.00 85.06 103 VAL A N 1
ATOM 807 C CA . VAL A 1 103 ? -5.649 6.107 -5.407 1.00 85.06 103 VAL A CA 1
ATOM 808 C C . VAL A 1 103 ? -5.022 7.454 -5.746 1.00 85.06 103 VAL A C 1
ATOM 810 O O . VAL A 1 103 ? -4.869 7.789 -6.921 1.00 85.06 103 VAL A O 1
ATOM 813 N N . VAL A 1 104 ? -4.580 8.191 -4.729 1.00 87.88 104 VAL A N 1
ATOM 814 C CA . VAL A 1 104 ? -3.765 9.399 -4.894 1.00 87.88 104 VAL A CA 1
ATOM 815 C C . VAL A 1 104 ? -2.311 8.999 -5.122 1.00 87.88 104 VAL A C 1
ATOM 817 O O . VAL A 1 104 ? -1.629 8.537 -4.208 1.00 87.88 104 VAL A O 1
ATOM 820 N N . TRP A 1 105 ? -1.817 9.201 -6.339 1.00 88.75 105 TRP A N 1
ATOM 821 C CA . TRP A 1 105 ? -0.434 8.894 -6.706 1.00 88.75 105 TRP A CA 1
ATOM 822 C C . TRP A 1 105 ? 0.524 10.073 -6.475 1.00 88.75 105 TRP A C 1
ATOM 824 O O . TRP A 1 105 ? 0.189 11.221 -6.781 1.00 88.75 105 TRP A O 1
ATOM 834 N N . ARG A 1 106 ? 1.735 9.793 -5.970 1.00 88.00 106 ARG A N 1
ATOM 835 C CA . ARG A 1 106 ? 2.839 10.759 -5.818 1.00 88.00 106 ARG A CA 1
ATOM 836 C C . ARG A 1 106 ? 4.184 10.115 -6.179 1.00 88.00 106 ARG A C 1
ATOM 838 O O . ARG A 1 106 ? 4.458 8.995 -5.766 1.00 88.00 106 ARG A O 1
ATOM 84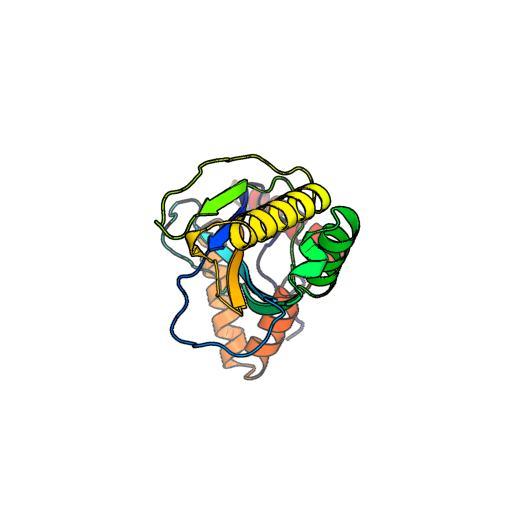5 N N . GLU A 1 107 ? 5.039 10.851 -6.891 1.00 87.81 107 GLU A N 1
ATOM 846 C CA . GLU A 1 107 ? 6.402 10.439 -7.277 1.00 87.81 107 GLU A CA 1
ATOM 847 C C . GLU A 1 107 ? 7.451 11.362 -6.641 1.00 87.81 107 GLU A C 1
ATOM 849 O O . GLU A 1 107 ? 7.256 12.582 -6.606 1.00 87.81 107 GLU A O 1
ATOM 854 N N . ARG A 1 108 ? 8.571 10.791 -6.186 1.00 83.06 108 ARG A N 1
ATOM 855 C CA . ARG A 1 108 ? 9.775 11.514 -5.747 1.00 83.06 108 ARG A CA 1
ATOM 856 C C . ARG A 1 108 ? 11.006 10.977 -6.475 1.00 83.06 108 ARG A C 1
ATOM 858 O O . ARG A 1 108 ? 11.226 9.765 -6.507 1.00 83.06 108 ARG A O 1
ATOM 865 N N . ASP A 1 109 ? 11.795 11.874 -7.050 1.00 71.88 109 ASP A N 1
ATOM 866 C CA . ASP A 1 109 ? 13.121 11.546 -7.583 1.00 71.88 109 ASP A CA 1
ATOM 867 C C . ASP A 1 109 ? 14.200 11.602 -6.481 1.00 71.88 109 ASP A C 1
ATOM 869 O O . ASP A 1 109 ? 13.901 11.868 -5.312 1.00 71.88 109 ASP A O 1
ATOM 873 N N . LEU A 1 110 ? 15.456 11.313 -6.843 1.00 69.75 110 LEU A N 1
ATOM 874 C CA . LEU A 1 110 ? 16.606 11.305 -5.923 1.00 69.75 110 LEU A CA 1
ATOM 875 C C . LEU A 1 110 ? 16.866 12.648 -5.236 1.00 69.75 110 LEU A C 1
ATOM 877 O O . LEU A 1 110 ? 17.441 12.677 -4.142 1.00 69.75 110 LEU A O 1
ATOM 881 N N . ASP A 1 111 ? 16.462 13.747 -5.867 1.00 67.00 111 ASP A N 1
ATOM 882 C CA . ASP A 1 111 ? 16.610 15.094 -5.321 1.00 67.00 111 ASP A CA 1
ATOM 883 C C . ASP A 1 111 ? 15.506 15.424 -4.306 1.00 67.00 111 ASP A C 1
ATOM 885 O O . ASP A 1 111 ? 15.513 16.484 -3.679 1.00 67.00 111 ASP A O 1
ATOM 889 N N . GLY A 1 112 ? 14.566 14.495 -4.095 1.00 60.94 112 GLY A N 1
ATOM 890 C CA . GLY A 1 112 ? 13.473 14.631 -3.142 1.00 60.94 112 GLY A CA 1
ATOM 891 C C . GLY A 1 112 ? 12.400 15.616 -3.598 1.00 60.94 112 GLY A C 1
ATOM 892 O O . GLY A 1 112 ? 11.462 15.882 -2.839 1.00 60.94 112 GLY A O 1
ATOM 893 N N . PHE A 1 113 ? 12.497 16.140 -4.824 1.00 60.34 113 PHE A N 1
ATOM 894 C CA . PHE A 1 113 ? 11.463 16.993 -5.380 1.00 60.34 113 PHE A CA 1
ATOM 895 C C . PHE A 1 113 ? 10.268 16.128 -5.772 1.00 60.34 113 PHE A C 1
ATOM 897 O O . PHE A 1 113 ? 10.367 15.140 -6.502 1.00 60.34 113 PHE A O 1
ATOM 904 N N . PHE A 1 114 ? 9.089 16.511 -5.285 1.00 56.62 114 PHE A N 1
ATOM 905 C CA . PHE A 1 114 ? 7.860 15.918 -5.780 1.00 56.62 114 PHE A CA 1
ATOM 906 C C . PHE A 1 114 ? 7.671 16.363 -7.230 1.00 56.62 114 PHE A C 1
ATOM 908 O O . PHE A 1 114 ? 7.304 17.512 -7.491 1.00 56.62 114 PHE A O 1
ATOM 915 N N . LYS A 1 115 ? 7.819 15.446 -8.188 1.00 57.91 115 LYS A N 1
ATOM 916 C CA . LYS A 1 115 ? 7.121 15.596 -9.467 1.00 57.91 115 LYS A CA 1
ATOM 917 C C . LYS A 1 115 ? 5.650 15.355 -9.151 1.00 57.91 115 LYS A C 1
ATOM 919 O O . LYS A 1 115 ? 5.180 14.219 -9.198 1.00 57.91 115 LYS A O 1
ATOM 924 N N . ILE A 1 116 ? 4.933 16.410 -8.740 1.00 49.91 116 ILE A N 1
ATOM 925 C CA . ILE A 1 116 ? 3.501 16.357 -8.403 1.00 49.91 116 ILE A CA 1
ATOM 926 C C . ILE A 1 116 ? 2.714 16.109 -9.694 1.00 49.91 116 ILE A C 1
ATOM 928 O O . ILE A 1 116 ? 2.053 16.980 -10.245 1.00 49.91 116 ILE A O 1
ATOM 932 N N . SER A 1 117 ? 2.786 14.888 -10.201 1.00 55.78 117 SER A N 1
ATOM 933 C CA . SER A 1 117 ? 1.727 14.318 -11.010 1.00 55.78 117 SER A CA 1
ATOM 934 C C . SER A 1 117 ? 0.746 13.674 -10.039 1.00 55.78 117 SER A C 1
ATOM 936 O O . SER A 1 117 ? 0.703 12.460 -9.869 1.00 55.78 117 SER A O 1
ATOM 938 N N . SER A 1 118 ? -0.007 14.511 -9.329 1.00 54.72 118 SER A N 1
ATOM 939 C CA . SER A 1 118 ? -1.138 14.030 -8.549 1.00 54.72 118 SER A CA 1
ATOM 940 C C . SER A 1 118 ? -2.243 13.656 -9.525 1.00 54.72 118 SER A C 1
ATOM 942 O O . SER A 1 118 ? -2.746 14.507 -10.259 1.00 54.72 118 SER A O 1
ATOM 944 N N . GLY A 1 119 ? -2.600 12.381 -9.549 1.00 63.31 119 GLY A N 1
ATOM 945 C CA . GLY A 1 119 ? -3.746 11.883 -10.288 1.00 63.31 119 GLY A CA 1
ATOM 946 C C . GLY A 1 119 ? -4.469 10.860 -9.437 1.00 63.31 119 GLY A C 1
ATOM 947 O O . GLY A 1 119 ? -3.831 10.114 -8.693 1.00 63.31 119 GLY A O 1
ATOM 948 N N . THR A 1 120 ? -5.790 10.844 -9.548 1.00 71.25 120 THR A N 1
ATOM 949 C CA . THR A 1 120 ? -6.606 9.759 -9.019 1.00 71.25 120 THR A CA 1
ATOM 950 C C . THR A 1 120 ? -6.512 8.598 -9.998 1.00 71.25 120 THR A C 1
ATOM 952 O O . THR A 1 120 ? -6.862 8.743 -11.170 1.00 71.25 120 THR A O 1
ATOM 955 N N . LEU A 1 121 ? -5.996 7.457 -9.550 1.00 76.00 121 LEU A N 1
ATOM 956 C CA . LEU A 1 121 ? -5.995 6.235 -10.346 1.00 76.00 121 LEU A CA 1
ATOM 957 C C . LEU A 1 121 ? -7.260 5.441 -10.026 1.00 76.00 121 LEU A C 1
ATOM 959 O O . LEU A 1 121 ? -7.557 5.155 -8.868 1.00 76.00 121 LEU A O 1
ATOM 963 N N . GLU A 1 122 ? -8.004 5.103 -11.075 1.00 75.44 122 GLU A N 1
ATOM 964 C CA . GLU A 1 122 ? -9.317 4.462 -10.954 1.00 75.44 122 GLU A CA 1
ATOM 965 C C . GLU A 1 122 ? -9.229 2.981 -10.557 1.00 75.44 122 GLU A C 1
ATOM 967 O O . GLU A 1 122 ? -10.189 2.438 -10.023 1.00 75.44 122 GLU A O 1
ATOM 972 N N . ASN A 1 123 ? -8.099 2.315 -10.827 1.00 80.38 123 ASN A N 1
ATOM 973 C CA . ASN A 1 123 ? -7.920 0.885 -10.574 1.00 80.38 123 ASN A CA 1
ATOM 974 C C . ASN A 1 123 ? -6.441 0.463 -10.491 1.00 80.38 123 ASN A C 1
ATOM 976 O O . ASN A 1 123 ? -5.522 1.222 -10.821 1.00 80.38 123 ASN A O 1
ATOM 980 N N . VAL A 1 124 ? -6.233 -0.797 -10.095 1.00 85.81 124 VAL A N 1
ATOM 981 C CA . VAL A 1 124 ? -4.919 -1.448 -9.976 1.00 85.81 124 VAL A CA 1
ATOM 982 C C . VAL A 1 124 ? -4.151 -1.453 -11.299 1.00 85.81 124 VAL A C 1
ATOM 984 O O . VAL A 1 124 ? -2.954 -1.186 -11.295 1.00 85.81 124 VAL A O 1
ATOM 987 N N . ASP A 1 125 ? -4.803 -1.659 -12.445 1.00 88.62 125 ASP A N 1
ATOM 988 C CA . ASP A 1 125 ? -4.117 -1.654 -13.746 1.00 88.62 125 ASP A CA 1
ATOM 989 C C . ASP A 1 125 ? -3.459 -0.304 -14.052 1.00 88.62 125 ASP A C 1
ATOM 991 O O . ASP A 1 125 ? -2.375 -0.241 -14.642 1.00 88.62 125 ASP A O 1
ATOM 995 N N . CYS A 1 126 ? -4.111 0.798 -13.681 1.00 88.75 126 CYS A N 1
ATOM 996 C CA . CYS A 1 126 ? -3.545 2.138 -13.798 1.00 88.75 126 CYS A CA 1
ATOM 997 C C . CYS A 1 126 ? -2.327 2.312 -12.881 1.00 88.75 126 CYS A C 1
ATOM 999 O O . CYS A 1 126 ? -1.324 2.886 -13.315 1.00 88.75 126 CYS A O 1
ATOM 1001 N N . LEU A 1 127 ? -2.378 1.764 -11.665 1.00 89.31 127 LEU A N 1
ATOM 1002 C CA . LEU A 1 127 ? -1.262 1.771 -10.719 1.00 89.31 127 LEU A CA 1
ATOM 1003 C C . LEU A 1 127 ? -0.074 0.942 -11.223 1.00 89.31 127 LEU A C 1
ATOM 1005 O O . LEU A 1 127 ? 1.040 1.459 -11.283 1.00 89.31 127 LEU A O 1
ATOM 1009 N N . VAL A 1 128 ? -0.319 -0.282 -11.699 1.00 92.50 128 VAL A N 1
ATOM 1010 C CA . VAL A 1 128 ? 0.682 -1.155 -12.335 1.00 92.50 128 VAL A CA 1
ATOM 1011 C C . VAL A 1 128 ? 1.376 -0.414 -13.475 1.00 92.50 128 VAL A C 1
ATOM 1013 O O . VAL A 1 128 ? 2.598 -0.305 -13.497 1.00 92.50 128 VAL A O 1
ATOM 1016 N N . LYS A 1 129 ? 0.606 0.193 -14.389 1.00 91.19 129 LYS A N 1
ATOM 1017 C CA . LYS A 1 129 ? 1.153 0.984 -15.506 1.00 91.19 129 LYS A CA 1
ATOM 1018 C C . LYS A 1 129 ? 2.034 2.138 -15.029 1.00 91.19 129 LYS A C 1
ATOM 1020 O O . LYS A 1 129 ? 3.046 2.425 -15.674 1.00 91.19 129 LYS A O 1
ATOM 1025 N N . ARG A 1 130 ? 1.635 2.828 -13.957 1.00 90.94 130 ARG A N 1
ATOM 1026 C CA . ARG A 1 130 ? 2.361 3.985 -13.423 1.00 90.94 130 ARG A CA 1
ATOM 1027 C C . ARG A 1 130 ? 3.677 3.557 -12.781 1.00 90.94 130 ARG A C 1
ATOM 1029 O O . ARG A 1 130 ? 4.701 4.151 -13.106 1.00 90.94 130 ARG A O 1
ATOM 1036 N N . ILE A 1 131 ? 3.661 2.488 -11.987 1.00 92.25 131 ILE A N 1
ATOM 1037 C CA . ILE A 1 131 ? 4.851 1.903 -11.359 1.00 92.25 131 ILE A CA 1
ATOM 1038 C C . ILE A 1 131 ? 5.817 1.368 -12.419 1.00 92.25 131 ILE A C 1
ATOM 1040 O O . ILE A 1 131 ? 6.991 1.720 -12.378 1.00 92.25 131 ILE A O 1
ATOM 1044 N N . SER A 1 132 ? 5.345 0.609 -13.420 1.00 93.06 132 SER A N 1
ATOM 1045 C CA . SER A 1 132 ? 6.206 0.126 -14.514 1.00 93.06 132 SER A CA 1
ATOM 1046 C C . SER A 1 132 ? 6.891 1.284 -15.245 1.00 93.06 132 SER A C 1
ATOM 1048 O O . SER A 1 132 ? 8.075 1.209 -15.567 1.00 93.06 132 SER A O 1
ATOM 1050 N N . LYS A 1 133 ? 6.161 2.383 -15.492 1.00 91.31 133 LYS A N 1
ATOM 1051 C CA . LYS A 1 133 ? 6.729 3.589 -16.106 1.00 91.31 133 LYS A CA 1
ATOM 1052 C C . LYS A 1 133 ? 7.769 4.245 -15.195 1.00 91.31 133 LYS A C 1
ATOM 1054 O O . LYS A 1 133 ? 8.823 4.624 -15.686 1.00 91.31 133 LYS A O 1
ATOM 1059 N N . PHE A 1 134 ? 7.478 4.377 -13.904 1.00 90.56 134 PHE A N 1
ATOM 1060 C CA . PHE A 1 134 ? 8.388 4.988 -12.936 1.00 90.56 134 PHE A CA 1
ATOM 1061 C C . PHE A 1 134 ? 9.684 4.180 -12.771 1.00 90.56 134 PHE A C 1
ATOM 1063 O O . PHE A 1 134 ? 10.765 4.750 -12.872 1.00 90.56 134 PHE A O 1
ATOM 1070 N N . ALA A 1 135 ? 9.592 2.853 -12.640 1.00 90.75 135 ALA A N 1
ATOM 1071 C CA . ALA A 1 135 ? 10.752 1.961 -12.581 1.00 90.75 135 ALA A CA 1
ATOM 1072 C C . ALA A 1 135 ? 11.629 2.067 -13.840 1.00 90.75 135 ALA A C 1
ATOM 1074 O O . ALA A 1 135 ? 12.853 2.119 -13.745 1.00 90.75 135 ALA A O 1
ATOM 1075 N N . LYS A 1 136 ? 11.004 2.170 -15.021 1.00 89.81 136 LYS A N 1
ATOM 1076 C CA . LYS A 1 136 ? 11.724 2.421 -16.273 1.00 89.81 136 LYS A CA 1
ATOM 1077 C C . LYS A 1 136 ? 12.413 3.787 -16.284 1.00 89.81 136 LYS A C 1
ATOM 1079 O O . LYS A 1 136 ? 13.559 3.865 -16.699 1.00 89.81 136 LYS A O 1
ATOM 1084 N N . CYS A 1 137 ? 11.748 4.840 -15.807 1.00 88.38 137 CYS A N 1
ATOM 1085 C CA . CYS A 1 137 ? 12.366 6.162 -15.699 1.00 88.38 137 CYS A CA 1
ATOM 1086 C C . CYS A 1 137 ? 13.592 6.154 -14.781 1.00 88.38 137 CYS A C 1
ATOM 1088 O O . CYS A 1 137 ? 14.586 6.757 -15.147 1.00 88.38 137 CYS A O 1
ATOM 1090 N N . ILE A 1 138 ? 13.540 5.454 -13.642 1.00 86.56 138 ILE A N 1
ATOM 1091 C CA . ILE A 1 138 ? 14.700 5.294 -12.752 1.00 86.56 138 ILE A CA 1
ATOM 1092 C C . ILE A 1 138 ? 15.838 4.572 -13.481 1.00 86.56 138 ILE A C 1
ATOM 1094 O O . ILE A 1 138 ? 16.971 5.034 -13.463 1.00 86.56 138 ILE A O 1
ATOM 1098 N N . ARG A 1 139 ? 15.543 3.465 -14.167 1.00 86.88 139 ARG A N 1
ATOM 1099 C CA . ARG A 1 139 ? 16.550 2.714 -14.930 1.00 86.88 139 ARG A CA 1
ATOM 1100 C C . ARG A 1 139 ? 17.220 3.545 -16.025 1.00 86.88 139 ARG A C 1
ATOM 1102 O O . ARG A 1 139 ? 18.423 3.429 -16.216 1.00 86.88 139 ARG A O 1
ATOM 1109 N N . ASP A 1 140 ? 16.429 4.324 -16.754 1.00 86.06 140 ASP A N 1
ATOM 1110 C CA . ASP A 1 140 ? 16.885 5.090 -17.915 1.00 86.06 140 ASP A CA 1
ATOM 1111 C C . ASP A 1 140 ? 17.508 6.452 -17.521 1.00 86.06 140 ASP A C 1
ATOM 1113 O O . ASP A 1 140 ? 17.890 7.214 -18.406 1.00 86.06 140 ASP A O 1
ATOM 1117 N N . ASP A 1 141 ? 17.585 6.788 -16.226 1.00 83.75 141 ASP A N 1
ATOM 1118 C CA . ASP A 1 141 ? 18.187 8.037 -15.744 1.00 83.75 141 ASP A CA 1
ATOM 1119 C C . ASP A 1 141 ? 19.723 7.945 -15.732 1.00 83.75 141 ASP A C 1
ATOM 1121 O O . ASP A 1 141 ? 20.299 7.008 -15.175 1.00 83.75 141 ASP A O 1
ATOM 1125 N N . ASP A 1 142 ? 20.394 8.942 -16.311 1.00 81.06 142 ASP A N 1
ATOM 1126 C CA . ASP A 1 142 ? 21.855 8.990 -16.437 1.00 81.06 142 ASP A CA 1
ATOM 1127 C C . ASP A 1 142 ? 22.570 8.915 -15.079 1.00 81.06 142 ASP A C 1
ATOM 1129 O O . ASP A 1 142 ? 23.663 8.354 -14.987 1.00 81.06 142 ASP A O 1
ATOM 1133 N N . CYS A 1 143 ? 21.962 9.440 -14.006 1.00 78.50 143 CYS A N 1
ATOM 1134 C CA . CYS A 1 143 ? 22.549 9.373 -12.661 1.00 78.50 143 CYS A CA 1
ATOM 1135 C C . CYS A 1 143 ? 22.622 7.946 -12.096 1.00 78.50 143 CYS A C 1
ATOM 1137 O O . CYS A 1 143 ? 23.373 7.704 -11.155 1.00 78.50 143 CYS A O 1
ATOM 1139 N N . ASN A 1 144 ? 21.877 7.014 -12.691 1.00 79.31 144 ASN A N 1
ATOM 1140 C CA . ASN A 1 144 ? 21.815 5.609 -12.310 1.00 79.31 144 ASN A CA 1
ATOM 1141 C C . ASN A 1 144 ? 22.673 4.715 -13.223 1.00 79.31 144 ASN A C 1
ATOM 1143 O O . ASN A 1 144 ? 22.710 3.493 -13.048 1.00 79.31 144 ASN A O 1
ATOM 1147 N N . ALA A 1 145 ? 23.396 5.298 -14.185 1.00 79.19 145 ALA A N 1
ATOM 1148 C CA . ALA A 1 145 ? 24.283 4.556 -15.068 1.00 79.19 145 ALA A CA 1
ATOM 1149 C C . ALA A 1 145 ? 25.409 3.858 -14.281 1.00 79.19 145 ALA A C 1
ATOM 1151 O O . ALA A 1 145 ? 26.114 4.470 -13.483 1.00 79.19 145 ALA A O 1
ATOM 1152 N N . GLY A 1 146 ? 25.604 2.562 -14.536 1.00 74.62 146 GLY A N 1
ATOM 1153 C CA . GLY A 1 146 ? 26.646 1.755 -13.888 1.00 74.62 146 GLY A CA 1
ATOM 1154 C C . GLY A 1 146 ? 26.257 1.156 -12.533 1.00 74.62 146 GLY A C 1
ATOM 1155 O O . GLY A 1 146 ? 27.034 0.377 -11.979 1.00 74.62 146 GLY A O 1
ATOM 1156 N N . HIS A 1 147 ? 25.059 1.454 -12.024 1.00 78.06 147 HIS A N 1
ATOM 1157 C CA . HIS A 1 147 ? 24.514 0.797 -10.840 1.00 78.06 147 HIS A CA 1
ATOM 1158 C C . HIS A 1 147 ? 23.935 -0.585 -11.188 1.00 78.06 147 HIS A C 1
ATOM 1160 O O . HIS A 1 147 ? 23.233 -0.773 -12.189 1.00 78.06 147 HIS A O 1
ATOM 1166 N N . ASN A 1 148 ? 24.215 -1.571 -10.331 1.00 82.88 148 ASN A N 1
ATOM 1167 C CA . ASN A 1 148 ? 23.744 -2.947 -10.523 1.00 82.88 148 ASN A CA 1
ATOM 1168 C C . ASN A 1 148 ? 22.364 -3.189 -9.913 1.00 82.88 148 ASN A C 1
ATOM 1170 O O . ASN A 1 148 ? 21.660 -4.088 -10.362 1.00 82.88 148 ASN A O 1
ATOM 1174 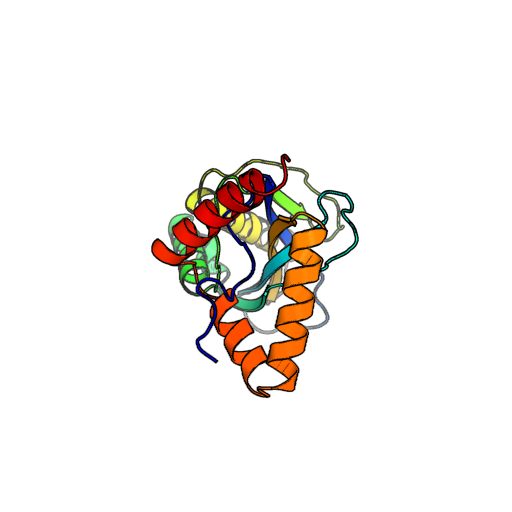N N . VAL A 1 149 ? 21.978 -2.437 -8.882 1.00 86.50 149 VAL A N 1
ATOM 1175 C CA . VAL A 1 149 ? 20.685 -2.598 -8.214 1.00 86.50 149 VAL A CA 1
ATOM 1176 C C . VAL A 1 149 ? 20.095 -1.224 -7.966 1.00 86.50 149 VAL A C 1
ATOM 1178 O O . VAL A 1 149 ? 20.614 -0.468 -7.169 1.00 86.50 149 VAL A O 1
ATOM 1181 N N . LEU A 1 150 ? 18.979 -0.903 -8.604 1.00 87.50 150 LEU A N 1
ATOM 1182 C CA . LEU A 1 150 ? 18.321 0.386 -8.424 1.00 87.50 150 LEU A CA 1
ATOM 1183 C C . LEU A 1 150 ? 17.208 0.249 -7.382 1.00 87.50 150 LEU A C 1
ATOM 1185 O O . LEU A 1 150 ? 16.202 -0.409 -7.676 1.00 87.50 150 LEU A O 1
ATOM 1189 N N . PRO A 1 151 ? 17.369 0.819 -6.173 1.00 88.25 151 PRO A N 1
ATOM 1190 C CA . PRO A 1 151 ? 16.365 0.718 -5.130 1.00 88.25 151 PRO A CA 1
ATOM 1191 C C . PRO A 1 151 ? 15.231 1.726 -5.348 1.00 88.25 151 PRO A C 1
ATOM 1193 O O . PRO A 1 151 ? 15.429 2.922 -5.588 1.00 88.25 151 PRO A O 1
ATOM 1196 N N . LEU A 1 152 ? 14.013 1.221 -5.221 1.00 90.00 152 LEU A N 1
ATOM 1197 C CA . LEU A 1 152 ? 12.762 1.932 -5.402 1.00 90.00 152 LEU A CA 1
ATOM 1198 C C . LEU A 1 152 ? 11.868 1.617 -4.208 1.00 90.00 152 LEU A C 1
ATOM 1200 O O . LEU A 1 152 ? 11.609 0.454 -3.926 1.00 90.00 152 LEU A O 1
ATOM 1204 N N . ASN A 1 153 ? 11.359 2.644 -3.538 1.00 92.62 153 ASN A N 1
ATOM 1205 C CA . ASN A 1 153 ? 10.386 2.495 -2.462 1.00 92.62 153 ASN A CA 1
ATOM 1206 C C . ASN A 1 153 ? 8.967 2.784 -2.979 1.00 92.62 153 ASN A C 1
ATOM 1208 O O . ASN A 1 153 ? 8.744 3.803 -3.639 1.00 92.62 153 ASN A O 1
ATOM 1212 N N . LEU A 1 154 ? 8.014 1.908 -2.667 1.00 94.56 154 LEU A N 1
ATOM 1213 C CA . LEU A 1 154 ? 6.576 2.086 -2.841 1.00 94.56 154 LEU A CA 1
ATOM 1214 C C . LEU A 1 154 ? 5.882 2.046 -1.475 1.00 94.56 154 LEU A C 1
ATOM 1216 O O . LEU A 1 154 ? 5.710 0.984 -0.887 1.00 94.56 154 LEU A O 1
ATOM 1220 N N . SER A 1 155 ? 5.386 3.186 -1.005 1.00 94.56 155 SER A N 1
ATOM 1221 C CA . SER A 1 155 ? 4.499 3.238 0.161 1.00 94.56 155 SER A CA 1
ATOM 1222 C C . SER A 1 155 ? 3.047 3.251 -0.304 1.00 94.56 155 SER A C 1
ATOM 1224 O O . SER A 1 155 ? 2.629 4.199 -0.966 1.00 94.56 155 SER A O 1
ATOM 1226 N N . ILE A 1 156 ? 2.294 2.201 0.016 1.00 94.56 156 ILE A N 1
ATOM 1227 C CA . ILE A 1 156 ? 0.861 2.045 -0.251 1.00 94.56 156 ILE A CA 1
ATOM 1228 C C . ILE A 1 156 ? 0.137 2.202 1.084 1.00 94.56 156 ILE A C 1
ATOM 1230 O O . ILE A 1 156 ? 0.158 1.296 1.913 1.00 94.56 156 ILE A O 1
ATOM 1234 N N . SER A 1 157 ? -0.507 3.342 1.305 1.00 92.56 157 SER A N 1
ATOM 1235 C CA . SER A 1 157 ? -1.138 3.655 2.586 1.00 92.56 157 SER A CA 1
ATOM 1236 C C . SER A 1 157 ? -2.631 3.906 2.446 1.00 92.56 157 SER A C 1
ATOM 1238 O O . SER A 1 157 ? -3.081 4.575 1.512 1.00 92.56 157 SER A O 1
ATOM 1240 N N . LYS A 1 158 ? -3.402 3.398 3.407 1.00 91.69 158 LYS A N 1
ATOM 1241 C CA . LYS A 1 158 ? -4.790 3.796 3.637 1.00 91.69 158 LYS A CA 1
ATOM 1242 C C . LYS A 1 158 ? -4.888 4.537 4.963 1.00 91.69 158 LYS A C 1
ATOM 1244 O O . LYS A 1 158 ? -4.502 4.015 6.005 1.00 91.69 158 LYS A O 1
ATOM 1249 N N . MET A 1 159 ? -5.414 5.753 4.913 1.00 89.25 159 MET A N 1
ATOM 1250 C CA . MET A 1 159 ? -5.731 6.550 6.094 1.00 89.25 159 MET A CA 1
ATOM 1251 C C . MET A 1 159 ? -7.235 6.497 6.318 1.00 89.25 159 MET A C 1
ATOM 1253 O O . MET A 1 159 ? -7.991 6.815 5.398 1.00 89.25 159 MET A O 1
ATOM 1257 N N . VAL A 1 160 ? -7.658 6.102 7.516 1.00 88.94 160 VAL A N 1
ATOM 1258 C CA . VAL A 1 160 ? -9.070 6.023 7.908 1.00 88.94 160 VAL A CA 1
ATOM 1259 C C . VAL A 1 160 ? -9.338 7.038 9.012 1.00 88.94 160 VAL A C 1
ATOM 1261 O O . VAL A 1 160 ? -8.605 7.082 10.003 1.00 88.94 160 VAL A O 1
ATOM 1264 N N . ARG A 1 161 ? -10.381 7.856 8.841 1.00 87.38 161 ARG A N 1
ATOM 1265 C CA . ARG A 1 161 ? -10.868 8.763 9.884 1.00 87.38 161 ARG A CA 1
ATOM 1266 C C . ARG A 1 161 ? -11.936 8.085 10.717 1.00 87.38 161 ARG A C 1
ATOM 1268 O O . ARG A 1 161 ? -12.887 7.530 10.173 1.00 87.38 161 ARG A O 1
ATOM 1275 N N . VAL A 1 162 ? -11.754 8.146 12.029 1.00 84.25 162 VAL A N 1
ATOM 1276 C CA . VAL A 1 162 ? -12.609 7.484 13.010 1.00 84.25 162 VAL A CA 1
ATOM 1277 C C . VAL A 1 162 ? -12.984 8.489 14.109 1.00 84.25 162 VAL A C 1
ATOM 1279 O O . VAL A 1 162 ? -12.139 9.295 14.525 1.00 84.25 162 VAL A O 1
ATOM 1282 N N . PRO A 1 163 ? -14.231 8.480 14.610 1.00 85.25 163 PRO A N 1
ATOM 1283 C CA . PRO A 1 163 ? -14.611 9.280 15.766 1.00 85.25 163 PRO A CA 1
ATOM 1284 C C . PRO A 1 163 ? -13.773 8.954 17.014 1.00 85.25 163 PRO A C 1
ATOM 1286 O O . PRO A 1 163 ? -13.470 7.800 17.305 1.00 85.25 163 PRO A O 1
ATOM 1289 N N . GLU A 1 164 ? -13.465 9.968 17.829 1.00 86.31 164 GLU A N 1
ATOM 1290 C CA . GLU A 1 164 ? -12.630 9.804 19.037 1.00 86.31 164 GLU A CA 1
ATOM 1291 C C . GLU A 1 164 ? -13.180 8.797 20.053 1.00 86.31 164 GLU A C 1
ATOM 1293 O O . GLU A 1 164 ? -12.417 8.200 20.811 1.00 86.31 164 GLU A O 1
ATOM 1298 N N . PHE A 1 165 ? -14.502 8.633 20.126 1.00 82.88 165 PHE A N 1
ATOM 1299 C CA . PHE A 1 165 ? -15.088 7.674 21.056 1.00 82.88 165 PHE A CA 1
ATOM 1300 C C . PHE A 1 165 ? -14.817 6.230 20.612 1.00 82.88 165 PHE A C 1
ATOM 1302 O O . PHE A 1 165 ? -14.396 5.446 21.454 1.00 82.88 165 PHE A O 1
ATOM 1309 N N . GLU A 1 166 ? -14.945 5.920 19.316 1.00 82.56 166 GLU A N 1
ATOM 1310 C CA . GLU A 1 166 ? -14.655 4.585 18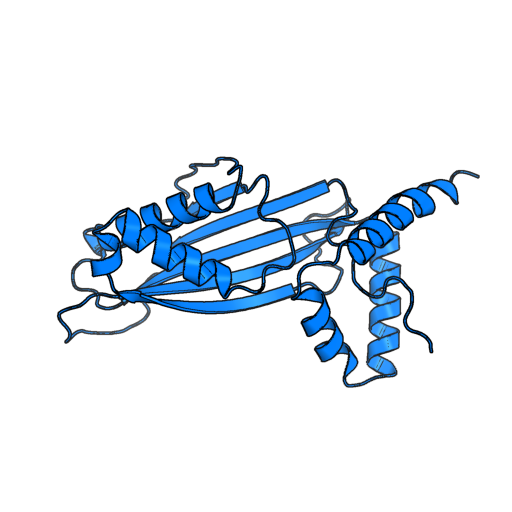.771 1.00 82.56 166 GLU A CA 1
ATOM 1311 C C . GLU A 1 166 ? -13.175 4.247 18.941 1.00 82.56 166 GLU A C 1
ATOM 1313 O O . GLU A 1 166 ? -12.835 3.143 19.343 1.00 82.56 166 GLU A O 1
ATOM 1318 N N . ILE A 1 167 ? -12.286 5.221 18.723 1.00 84.81 167 ILE A N 1
ATOM 1319 C CA . ILE A 1 167 ? -10.850 5.073 18.987 1.00 84.81 167 ILE A CA 1
ATOM 1320 C C . ILE A 1 167 ? -10.585 4.625 20.434 1.00 84.81 167 ILE A C 1
ATOM 1322 O O . ILE A 1 167 ? -9.797 3.709 20.669 1.00 84.81 167 ILE A O 1
ATOM 1326 N N . ARG A 1 168 ? -11.228 5.271 21.417 1.00 84.31 168 ARG A N 1
ATOM 1327 C CA . ARG A 1 168 ? -11.048 4.921 22.836 1.00 84.31 168 ARG A CA 1
ATOM 1328 C C . ARG A 1 168 ? -11.593 3.536 23.157 1.00 84.31 168 ARG A C 1
ATOM 1330 O O . ARG A 1 168 ? -10.951 2.814 23.911 1.00 84.31 168 ARG A O 1
ATOM 1337 N N . GLU A 1 169 ? -12.750 3.184 22.604 1.00 84.19 169 GLU A N 1
ATOM 1338 C CA . GLU A 1 169 ? -13.352 1.860 22.782 1.00 84.19 169 GLU A CA 1
ATOM 1339 C C . GLU A 1 169 ? -12.453 0.765 22.198 1.00 84.19 169 GLU A C 1
ATOM 1341 O O . GLU A 1 169 ? -12.153 -0.203 22.892 1.00 84.19 169 GLU A O 1
ATOM 1346 N N . TRP A 1 170 ? -11.938 0.968 20.982 1.00 86.12 170 TRP A N 1
ATOM 1347 C CA . TRP A 1 170 ? -11.011 0.040 20.332 1.00 86.12 170 TRP A CA 1
ATOM 1348 C C . TRP A 1 170 ? -9.737 -0.178 21.132 1.00 86.12 170 TRP A C 1
ATOM 1350 O O . TRP A 1 170 ? -9.344 -1.321 21.346 1.00 86.12 170 TRP A O 1
ATOM 1360 N N . ASN A 1 171 ? -9.102 0.900 21.590 1.00 86.38 171 ASN A N 1
ATOM 1361 C CA . ASN A 1 171 ? -7.872 0.784 22.367 1.00 86.38 171 ASN A CA 1
ATOM 1362 C C . ASN A 1 171 ? -8.117 0.119 23.723 1.00 86.38 171 ASN A C 1
ATOM 1364 O O . ASN A 1 171 ? -7.330 -0.728 24.125 1.00 86.38 171 ASN A O 1
ATOM 1368 N N . SER A 1 172 ? -9.220 0.456 24.403 1.00 85.25 172 SER A N 1
ATOM 1369 C CA . SER A 1 172 ? -9.577 -0.184 25.674 1.00 85.25 172 SER A CA 1
ATOM 1370 C C . SER A 1 172 ? -9.770 -1.687 25.507 1.00 85.25 172 SER A C 1
ATOM 1372 O O . SER A 1 172 ? -9.236 -2.453 26.300 1.00 85.25 172 SER A O 1
ATOM 1374 N N . TRP A 1 173 ? -10.496 -2.105 24.468 1.00 85.94 173 TRP A N 1
ATOM 1375 C CA . TRP A 1 173 ? -10.721 -3.518 24.179 1.00 85.94 173 TRP A CA 1
ATOM 1376 C C . TRP A 1 173 ? -9.421 -4.238 23.791 1.00 85.94 173 TRP A C 1
ATOM 1378 O O . TRP A 1 173 ? -9.113 -5.289 24.342 1.00 85.94 173 TRP A O 1
ATOM 1388 N N . PHE A 1 174 ? -8.606 -3.648 22.912 1.00 86.25 174 PHE A N 1
ATOM 1389 C CA . PHE A 1 174 ? -7.320 -4.223 22.507 1.00 86.25 174 PHE A CA 1
ATOM 1390 C C . PHE A 1 174 ? -6.371 -4.424 23.705 1.00 86.25 174 PHE A C 1
ATOM 1392 O O . PHE A 1 174 ? -5.732 -5.468 23.830 1.00 86.25 174 PHE A O 1
ATOM 1399 N N . ASP A 1 175 ? -6.320 -3.448 24.618 1.00 88.25 175 ASP A N 1
ATOM 1400 C CA . ASP A 1 175 ? -5.532 -3.513 25.854 1.00 88.25 175 ASP A CA 1
ATOM 1401 C C . ASP A 1 175 ? -6.077 -4.525 26.877 1.00 88.25 175 ASP A C 1
ATOM 1403 O O . ASP A 1 175 ? -5.363 -4.884 27.818 1.00 88.25 175 ASP A O 1
ATOM 1407 N N . GLU A 1 176 ? -7.347 -4.917 26.783 1.00 88.19 176 GLU A N 1
ATOM 1408 C CA . GLU A 1 176 ? -7.939 -5.989 27.590 1.00 88.19 176 GLU A CA 1
ATOM 1409 C C . GLU A 1 176 ? -7.557 -7.356 27.012 1.00 88.19 176 GLU A C 1
ATOM 1411 O O . GLU A 1 176 ? -7.002 -8.178 27.738 1.00 88.19 176 GLU A O 1
ATOM 1416 N N . GLU A 1 177 ? -7.721 -7.558 25.703 1.00 87.44 177 GLU A N 1
ATOM 1417 C CA . GLU A 1 177 ? -7.392 -8.830 25.043 1.00 87.44 177 GLU A CA 1
ATOM 1418 C C . GLU A 1 177 ? -5.900 -9.175 25.147 1.00 87.44 177 GLU A C 1
ATOM 1420 O O . GLU A 1 177 ? -5.562 -10.301 25.498 1.00 87.44 177 GLU A O 1
ATOM 1425 N N . ILE A 1 178 ? -4.989 -8.207 24.958 1.00 89.56 178 ILE A N 1
ATOM 1426 C CA . ILE A 1 178 ? -3.540 -8.451 25.124 1.00 89.56 178 ILE A CA 1
ATOM 1427 C C . ILE A 1 178 ? -3.176 -8.906 26.545 1.00 89.56 178 ILE A C 1
ATOM 1429 O O . ILE A 1 178 ? -2.191 -9.621 26.737 1.00 89.56 178 ILE A O 1
ATOM 1433 N N . LYS A 1 179 ? -3.916 -8.463 27.569 1.00 88.25 179 LYS A N 1
ATOM 1434 C CA . LYS A 1 179 ? -3.640 -8.882 28.953 1.00 88.25 179 LYS A CA 1
ATOM 1435 C C . LYS A 1 179 ? -4.069 -10.321 29.202 1.00 88.25 179 LYS A C 1
ATOM 1437 O O . LYS A 1 179 ? -3.431 -10.995 30.012 1.00 88.25 179 LYS A O 1
ATOM 1442 N N . ASP A 1 180 ? -5.133 -10.754 28.536 1.00 88.94 180 ASP A N 1
ATOM 1443 C CA . ASP A 1 180 ? -5.763 -12.051 28.753 1.00 88.94 180 ASP A CA 1
ATOM 1444 C C . ASP A 1 180 ? -5.213 -13.140 27.814 1.00 88.94 180 ASP A C 1
ATOM 1446 O O . ASP A 1 180 ? -5.198 -14.315 28.192 1.00 88.94 180 ASP A O 1
ATOM 1450 N N . ASP A 1 181 ? -4.706 -12.763 26.636 1.00 89.12 181 ASP A N 1
ATOM 1451 C CA . ASP A 1 181 ? -4.162 -13.665 25.618 1.00 89.12 181 ASP A CA 1
ATOM 1452 C C . ASP A 1 181 ? -2.816 -13.151 25.047 1.00 89.12 181 ASP A C 1
ATOM 1454 O O . ASP A 1 181 ? -2.781 -12.180 24.285 1.00 89.12 181 ASP A O 1
ATOM 1458 N N . PRO A 1 182 ? -1.686 -13.809 25.378 1.00 88.75 182 PRO A N 1
ATOM 1459 C CA . PRO A 1 182 ? -0.362 -13.457 24.862 1.00 88.75 182 PRO A CA 1
ATOM 1460 C C . PRO A 1 182 ? -0.201 -13.579 23.340 1.00 88.75 182 PRO A C 1
ATOM 1462 O O . PRO A 1 182 ? 0.671 -12.909 22.787 1.00 88.75 182 PRO A O 1
ATOM 1465 N N . ASP A 1 183 ? -1.003 -14.417 22.675 1.00 91.06 183 ASP A N 1
ATOM 1466 C CA . ASP A 1 183 ? -0.910 -14.671 21.229 1.00 91.06 183 ASP A CA 1
ATOM 1467 C C . ASP A 1 183 ? -1.848 -13.751 20.421 1.00 91.06 183 ASP A C 1
ATOM 1469 O O . ASP A 1 183 ? -1.798 -13.709 19.187 1.00 91.06 183 ASP A O 1
ATOM 1473 N N . PHE A 1 184 ? -2.690 -12.968 21.104 1.00 89.31 184 PHE A N 1
ATOM 1474 C CA . PHE A 1 184 ? -3.708 -12.130 20.475 1.00 89.31 184 PHE A CA 1
ATOM 1475 C C . PHE A 1 184 ? -3.127 -11.078 19.528 1.00 89.31 184 PHE A C 1
ATOM 1477 O O . PHE A 1 184 ? -3.725 -10.788 18.493 1.00 89.31 184 PHE A O 1
ATOM 1484 N N . GLU A 1 185 ? -1.962 -10.504 19.842 1.00 89.50 185 GLU A N 1
ATOM 1485 C CA . GLU A 1 185 ? -1.339 -9.509 18.966 1.00 89.50 185 GLU A CA 1
ATOM 1486 C C . GLU A 1 185 ? -0.980 -10.102 17.597 1.00 89.50 185 GLU A C 1
ATOM 1488 O O . GLU A 1 185 ? -1.241 -9.469 16.572 1.00 89.50 185 GLU A O 1
ATOM 1493 N N . ASP A 1 186 ? -0.436 -11.318 17.567 1.00 89.31 186 ASP A N 1
ATOM 1494 C CA . ASP A 1 186 ? -0.089 -11.998 16.320 1.00 89.31 186 ASP A CA 1
ATOM 1495 C C . ASP A 1 186 ? -1.353 -12.358 15.528 1.00 89.31 186 ASP A C 1
ATOM 1497 O O . ASP A 1 186 ? -1.420 -12.098 14.322 1.00 89.31 186 ASP A O 1
ATOM 1501 N N . GLU A 1 187 ? -2.396 -12.856 16.205 1.00 90.50 187 GLU A N 1
ATOM 1502 C CA . GLU A 1 187 ? -3.692 -13.134 15.573 1.00 90.50 187 GLU A CA 1
ATOM 1503 C C . GLU A 1 187 ? -4.323 -11.859 14.993 1.00 90.50 187 GLU A C 1
ATOM 1505 O O . GLU A 1 187 ? -4.831 -11.843 13.866 1.00 90.50 187 GLU A O 1
ATOM 1510 N N . TYR A 1 188 ? -4.256 -10.761 15.745 1.00 88.94 188 TYR A N 1
ATOM 1511 C CA . TYR A 1 188 ? -4.725 -9.453 15.320 1.00 88.94 188 TYR A CA 1
ATOM 1512 C C . TYR A 1 188 ? -3.993 -8.986 14.070 1.00 88.94 188 TYR A C 1
ATOM 1514 O O . TYR A 1 188 ? -4.647 -8.637 13.084 1.00 88.94 188 TYR A O 1
ATOM 1522 N N . MET A 1 189 ? -2.657 -9.022 14.076 1.00 87.88 189 MET A N 1
ATOM 1523 C CA . MET A 1 189 ? -1.832 -8.617 12.938 1.00 87.88 189 MET A CA 1
ATOM 1524 C C . MET A 1 189 ? -2.120 -9.468 11.697 1.00 87.88 189 MET A C 1
ATOM 1526 O O . MET A 1 189 ? -2.255 -8.920 10.597 1.00 87.88 189 MET A O 1
ATOM 1530 N N . GLU A 1 190 ? -2.288 -10.782 11.855 1.00 88.69 190 GLU A N 1
ATOM 1531 C CA . GLU A 1 190 ? -2.695 -11.675 10.767 1.00 88.69 190 GLU A CA 1
ATOM 1532 C C . GLU A 1 190 ? -4.070 -11.276 10.211 1.00 88.69 190 GLU A C 1
ATOM 1534 O O . GLU A 1 190 ? -4.237 -11.094 8.999 1.00 88.69 190 GLU A O 1
ATOM 1539 N N . ALA A 1 191 ? -5.052 -11.047 11.078 1.00 87.38 191 ALA A N 1
ATOM 1540 C CA . ALA A 1 191 ? -6.415 -10.738 10.668 1.00 87.38 191 ALA A CA 1
ATOM 1541 C C . ALA A 1 191 ? -6.590 -9.340 10.054 1.00 87.38 191 ALA A C 1
ATOM 1543 O O . ALA A 1 191 ? -7.422 -9.171 9.157 1.00 87.38 191 ALA A O 1
ATOM 1544 N N . ILE A 1 192 ? -5.820 -8.330 10.473 1.00 87.81 192 ILE A N 1
ATOM 1545 C CA . ILE A 1 192 ? -5.831 -7.011 9.815 1.00 87.81 192 ILE A CA 1
ATOM 1546 C C . ILE A 1 192 ? -5.041 -6.993 8.498 1.00 87.81 192 ILE A C 1
ATOM 1548 O O . ILE A 1 192 ? -5.229 -6.075 7.701 1.00 87.81 192 ILE A O 1
ATOM 1552 N N . SER A 1 193 ? -4.187 -7.992 8.244 1.00 86.38 193 SER A N 1
ATOM 1553 C CA . SER A 1 193 ? -3.402 -8.093 7.004 1.00 86.38 193 SER A CA 1
ATOM 1554 C C . SER A 1 193 ? -4.192 -8.638 5.810 1.00 86.38 193 SER A C 1
ATOM 1556 O O . SER A 1 193 ? -3.841 -8.368 4.656 1.00 86.38 193 SER A O 1
ATOM 1558 N N . ARG A 1 194 ? -5.274 -9.388 6.063 1.00 87.50 194 ARG A N 1
ATOM 1559 C CA . ARG A 1 194 ? -6.113 -9.979 5.014 1.00 87.50 194 ARG A CA 1
ATOM 1560 C C . ARG A 1 194 ? -7.232 -9.034 4.564 1.00 87.50 194 ARG A C 1
ATOM 1562 O O . ARG A 1 194 ? -7.759 -8.271 5.375 1.00 87.50 194 ARG A O 1
ATOM 1569 N N . PRO A 1 195 ? -7.655 -9.107 3.288 1.00 86.06 195 PRO A N 1
ATOM 1570 C CA . PRO A 1 195 ? -8.868 -8.440 2.839 1.00 86.06 195 PRO A CA 1
ATOM 1571 C C . PRO A 1 195 ? -10.073 -8.824 3.699 1.00 86.06 195 PRO A C 1
ATOM 1573 O O . PRO A 1 195 ? -10.244 -9.993 4.061 1.00 86.06 195 PRO A O 1
ATOM 1576 N N . ARG A 1 196 ? -10.926 -7.837 3.993 1.00 84.56 196 ARG A N 1
ATOM 1577 C CA . ARG A 1 196 ? -12.211 -8.086 4.653 1.00 84.56 196 ARG A CA 1
ATOM 1578 C C . ARG A 1 196 ? -13.109 -8.932 3.749 1.00 84.56 196 ARG A C 1
ATOM 1580 O O . ARG A 1 196 ? -13.235 -8.672 2.552 1.00 84.56 196 ARG A O 1
ATOM 1587 N N . THR A 1 197 ? -13.755 -9.927 4.336 1.00 84.50 197 THR A N 1
ATOM 1588 C CA . THR A 1 197 ? -14.854 -10.683 3.730 1.00 84.50 197 THR A CA 1
ATOM 1589 C C . THR A 1 197 ? -16.075 -9.787 3.534 1.00 84.50 197 THR A C 1
ATOM 1591 O O . THR A 1 197 ? -16.193 -8.709 4.122 1.00 84.50 197 THR A O 1
ATOM 1594 N N . ARG A 1 198 ? -17.019 -10.229 2.697 1.00 80.38 198 ARG A N 1
ATOM 1595 C CA . ARG A 1 198 ? -18.251 -9.475 2.441 1.00 80.38 198 ARG A CA 1
ATOM 1596 C C . ARG A 1 198 ? -19.066 -9.284 3.721 1.00 80.38 198 ARG A C 1
ATOM 1598 O O . ARG A 1 198 ? -19.647 -8.220 3.914 1.00 80.38 198 ARG A O 1
ATOM 1605 N N . GLU A 1 199 ? -19.101 -10.308 4.563 1.00 81.69 199 GLU A N 1
ATOM 1606 C CA . GLU A 1 199 ? -19.771 -10.319 5.858 1.00 81.69 199 GLU A CA 1
ATOM 1607 C C . GLU A 1 199 ? -19.126 -9.303 6.805 1.00 81.69 199 GLU A C 1
ATOM 1609 O O . GLU A 1 199 ? -19.833 -8.454 7.339 1.00 81.69 199 GLU A O 1
ATOM 1614 N N . GLU A 1 200 ? -17.793 -9.307 6.931 1.00 82.38 200 GLU A N 1
ATOM 1615 C CA . GLU A 1 200 ? -17.055 -8.331 7.750 1.00 82.38 200 GLU A CA 1
ATOM 1616 C C . GLU A 1 200 ? -17.327 -6.889 7.289 1.00 82.38 200 GLU A C 1
ATOM 1618 O O . GLU A 1 200 ? -17.598 -6.020 8.114 1.00 82.38 200 GLU A O 1
ATOM 1623 N N . VAL A 1 201 ? -17.347 -6.630 5.975 1.00 79.38 201 VAL A N 1
ATOM 1624 C CA . VAL A 1 201 ? -17.673 -5.296 5.433 1.00 79.38 201 VAL A CA 1
ATOM 1625 C C . VAL A 1 201 ? -19.115 -4.883 5.745 1.00 79.38 201 VAL A C 1
ATOM 1627 O O . VAL A 1 201 ? -19.370 -3.714 6.042 1.00 79.38 201 VAL A O 1
ATOM 1630 N N . GLU A 1 202 ? -20.083 -5.798 5.659 1.00 78.44 202 GLU A N 1
ATOM 1631 C CA . GLU A 1 202 ? -21.479 -5.478 5.979 1.00 78.44 202 GLU A CA 1
ATOM 1632 C C . GLU A 1 202 ? -21.661 -5.216 7.479 1.00 78.44 202 GLU A C 1
ATOM 1634 O O . GLU A 1 202 ? -22.321 -4.247 7.854 1.00 78.44 202 GLU A O 1
ATOM 1639 N N . CYS A 1 203 ? -21.005 -6.007 8.327 1.00 76.00 203 CYS A N 1
ATOM 1640 C CA . CYS A 1 203 ? -20.942 -5.804 9.772 1.00 76.00 203 CYS A CA 1
ATOM 1641 C C . CYS A 1 203 ? -20.360 -4.421 10.121 1.00 76.00 203 CYS A C 1
ATOM 1643 O O . CYS A 1 203 ? -21.003 -3.647 10.838 1.00 76.00 203 CYS A O 1
ATOM 1645 N N . GLU A 1 204 ? -19.211 -4.055 9.535 1.00 76.69 204 GLU A N 1
ATOM 1646 C CA . GLU A 1 204 ? -18.605 -2.724 9.684 1.00 76.69 204 GLU A CA 1
ATOM 1647 C C . GLU A 1 204 ? -19.617 -1.610 9.311 1.00 76.69 204 GLU A C 1
ATOM 1649 O O . GLU A 1 204 ? -19.783 -0.624 10.037 1.00 76.69 204 GLU A O 1
ATOM 1654 N N . ARG A 1 205 ? -20.342 -1.759 8.190 1.00 75.31 205 ARG A N 1
ATOM 1655 C CA . ARG A 1 205 ? -21.332 -0.771 7.705 1.00 75.31 205 ARG A CA 1
ATOM 1656 C C . ARG A 1 205 ? -22.563 -0.649 8.594 1.00 75.31 205 ARG A C 1
ATOM 1658 O O . ARG A 1 205 ? -23.098 0.452 8.744 1.00 75.31 205 ARG A O 1
ATOM 1665 N N . VAL A 1 206 ? -23.066 -1.762 9.121 1.00 71.38 206 VAL A N 1
ATOM 1666 C CA . VAL A 1 206 ? -24.229 -1.767 10.014 1.00 71.38 206 VAL A CA 1
ATOM 1667 C C . VAL A 1 206 ? -23.877 -1.046 11.307 1.00 71.38 206 VAL A C 1
ATOM 1669 O O . VAL A 1 206 ? -24.637 -0.165 11.713 1.00 71.38 206 VAL A O 1
ATOM 1672 N N . LEU A 1 207 ? -22.718 -1.314 11.911 1.00 66.06 207 LEU A N 1
ATOM 1673 C CA . LEU A 1 207 ? -22.295 -0.594 13.114 1.00 66.06 207 LEU A CA 1
ATOM 1674 C C . LEU A 1 207 ? -22.130 0.899 12.862 1.00 66.06 207 LEU A C 1
ATOM 1676 O O . LEU A 1 207 ? -22.780 1.687 13.545 1.00 66.06 207 LEU A O 1
ATOM 1680 N N . ALA A 1 208 ? -21.419 1.293 11.803 1.00 62.97 208 ALA A N 1
ATOM 1681 C CA . ALA A 1 208 ? -21.285 2.704 11.441 1.00 62.97 208 ALA A CA 1
ATOM 1682 C C . ALA A 1 208 ? -22.633 3.412 11.198 1.00 62.97 208 ALA A C 1
ATOM 1684 O O . ALA A 1 208 ? -22.694 4.632 11.209 1.00 62.97 208 ALA A O 1
ATOM 1685 N N . ARG A 1 209 ? -23.743 2.688 10.997 1.00 58.47 209 ARG A N 1
ATOM 1686 C CA . ARG A 1 209 ? -25.105 3.256 10.921 1.00 58.47 209 ARG A CA 1
ATOM 1687 C C . ARG A 1 209 ? -25.878 3.187 12.238 1.00 58.47 209 ARG A C 1
ATOM 1689 O O . ARG A 1 209 ? -26.787 3.992 12.455 1.00 58.47 209 ARG A O 1
ATOM 1696 N N . THR A 1 210 ? -25.570 2.218 13.093 1.00 55.06 210 THR A N 1
ATOM 1697 C CA . THR A 1 210 ? -26.326 1.921 14.320 1.00 55.06 210 THR A CA 1
ATOM 1698 C C . THR A 1 210 ? -25.798 2.732 15.500 1.00 55.06 210 THR A C 1
ATOM 1700 O O . THR A 1 210 ? -26.604 3.264 16.271 1.00 55.06 210 THR A O 1
ATOM 1703 N N . THR A 1 211 ? -24.485 2.977 15.553 1.00 51.38 211 THR A N 1
ATOM 1704 C CA . THR A 1 211 ? -23.846 3.916 16.490 1.00 51.38 211 THR A CA 1
ATOM 1705 C C . THR A 1 211 ? -24.404 5.341 16.325 1.00 51.38 211 THR A C 1
ATOM 1707 O O . THR A 1 211 ? -24.556 6.066 17.302 1.00 51.38 211 THR A O 1
ATOM 1710 N N . PHE A 1 212 ? -24.887 5.717 15.130 1.00 40.53 212 PHE A N 1
ATOM 1711 C CA . PHE A 1 212 ? -25.561 7.006 14.885 1.00 40.53 212 PHE A CA 1
ATOM 1712 C C . PHE A 1 212 ? -27.009 7.102 15.400 1.00 40.53 212 PHE A C 1
ATOM 1714 O O . PHE A 1 212 ? -27.547 8.209 15.493 1.00 40.53 212 PHE A O 1
ATOM 1721 N N . LYS A 1 213 ? -27.681 5.988 15.728 1.00 32.34 213 LYS A N 1
ATOM 1722 C CA . LYS A 1 213 ? -29.102 6.005 16.140 1.00 32.34 213 LYS A CA 1
ATOM 1723 C C . LYS A 1 213 ? -29.330 5.993 17.649 1.00 32.34 213 LYS A C 1
ATOM 1725 O O . LYS A 1 213 ? -30.411 6.398 18.069 1.00 32.34 213 LYS A O 1
ATOM 1730 N N . HIS A 1 214 ? -28.354 5.587 18.460 1.00 30.64 214 HIS A N 1
ATOM 1731 C CA . HIS A 1 214 ? -28.529 5.511 19.918 1.00 30.64 214 HIS A CA 1
ATOM 1732 C C . HIS A 1 214 ? -28.179 6.794 20.690 1.00 30.64 214 HIS A C 1
ATOM 1734 O O . HIS A 1 214 ? -28.407 6.841 21.892 1.00 30.64 214 HIS A O 1
ATOM 1740 N N . TRP A 1 215 ? -27.732 7.862 20.015 1.00 40.06 215 TRP A N 1
ATOM 1741 C CA . TRP A 1 215 ? -27.232 9.074 20.691 1.00 40.06 215 TRP A CA 1
ATOM 1742 C C . TRP A 1 215 ? -27.880 10.393 20.226 1.00 40.06 215 TRP A C 1
ATOM 1744 O O . TRP A 1 215 ? -27.351 11.475 20.465 1.00 40.06 215 TRP A O 1
ATOM 1754 N N . ARG A 1 216 ? -29.062 10.325 19.590 1.00 30.73 216 ARG A N 1
ATOM 1755 C CA . ARG A 1 216 ? -29.990 11.472 19.449 1.00 30.73 216 ARG A CA 1
ATOM 1756 C C . ARG A 1 216 ? -31.193 11.349 20.391 1.00 30.73 216 ARG A C 1
ATOM 1758 O O . ARG A 1 216 ? -32.342 11.441 19.949 1.00 30.73 216 ARG A O 1
ATOM 1765 N N . ARG A 1 217 ? -30.941 11.133 21.678 1.00 31.81 217 ARG A N 1
ATOM 1766 C CA . ARG A 1 217 ? -31.905 11.423 22.744 1.00 31.81 217 ARG A CA 1
ATOM 1767 C C . ARG A 1 217 ? -31.197 12.055 23.921 1.00 31.81 217 ARG A C 1
ATOM 1769 O O . ARG A 1 217 ? -30.117 11.540 24.271 1.00 31.81 217 ARG A O 1
#

Secondary structure (DSSP, 8-state):
-PPPS--S--SSS-S-EEEEEEEEEPPP-S-----S--EEEEEEEEEEEEEETT-SS-B-S--EEEEEEEEEEGGGGTSHHHHHHHHHHHHHTS---S---SEEEEEE-TT--EE----EE-SHHHHHHHHHHHHHHHHT-GGGTT-SEEEEEEEEEEEEEE-HHHHHHHHHHHHHHHHH-TTHHHHHHHHHHSPPPHHHHHHHHHHHHHTTTSS--

Radius of gyration: 20.36 Å; chains: 1; bounding box: 63×32×52 Å

Organism: NCBI:txid153742

Sequence (217 aa):
MEKPEIWLPPLNSHGDYSVSVVASQLKESWYNPSICDSKILIEVNVSVAYYSEKSDTDITIKGLSVDRSFLIDSCVLDSKQSSREAIAEMFGKLYIPFELNCVVWRERDLDGFFKISSGTLENVDCLVKRISKFAKCIRDDDCNAGHNVLPLNLSISKMVRVPEFEIREWNSWFDEEIKDDPDFEDEYMEAISRPRTREEVECERVLARTTFKHWRR

Foldseek 3Di:
DPQPPALAPQQQQFPDKAKEKEKEWDDDDDDADDDPWAKEKEKEWEKEFEDAPVDDPDGQFDMAIDIDIDIGTLVLLVDLVSQLVRLVVVVVVALHQDALAQYFYWYAYHVRDIPPPGDGDGHPSSVSSVVSVVSNVQVPDPVCPNPRYTYMYMYTYMYHYDHPVVSVVSVVVVVVCCVVDVCVVVVNNVVNSHHDDPSNNVVSNVCSVVVVPPPPD

pLDDT: mean 80.18, std 15.09, r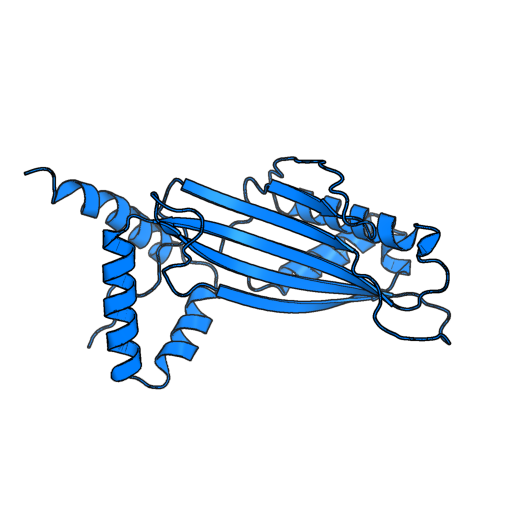ange [30.64, 95.31]